Protein AF-A0A0D2K068-F1 (afdb_monomer)

InterPro domains:
  IPR000672 Tetrahydrofolate dehydrogenase/cyclohydrolase [PR00085] (2-23)
  IPR000672 Tetrahydrofolate dehydrogenase/cyclohydrolase [PR00085] (49-69)
  IPR020631 Tetrahydrofolate dehydrogenase/cyclohydrolase, NAD(P)-binding domain [PF02882] (34-88)
  IPR020631 Tetrahydrofolate dehydrogenase/cyclohydrolase, NAD(P)-binding domain [PF02882] (125-211)
  IPR020631 Tetrahydrofolate dehydrogenase/cyclohydrolase, NAD(P)-binding domain [PF02882] (262-308)
  IPR020867 Tetrahydrofolate dehydrogenase/cyclohydrolase, conserved site [PS00767] (287-295)
  IPR036291 NAD(P)-binding domain superfamily [SSF51735] (15-308)

Solvent-accessible surface area (backbone atoms only — not comparable to full-atom values): 19520 Å² total; per-residue (Å²): 132,79,93,83,72,79,58,66,76,68,34,33,62,14,72,42,66,72,36,44,52,30,56,69,40,82,96,47,48,44,63,29,59,28,17,50,31,46,16,48,55,49,51,32,57,77,68,70,54,78,51,51,70,32,38,31,26,30,38,12,58,46,86,66,41,26,47,55,32,48,46,51,45,44,73,59,39,26,65,40,69,48,75,35,52,86,72,68,63,54,74,72,55,66,52,56,82,72,55,64,81,87,74,55,78,79,74,88,72,77,94,78,90,82,91,83,88,87,84,90,77,79,88,78,79,86,59,75,66,57,62,54,49,53,50,55,57,74,69,72,62,80,88,76,56,89,56,54,42,67,59,39,37,66,15,47,33,35,37,37,48,65,70,44,72,44,68,47,44,43,87,27,50,23,78,59,13,36,36,43,32,62,16,76,37,82,40,82,42,66,78,59,76,85,71,78,91,74,87,68,71,72,65,57,57,56,54,52,60,58,57,66,75,74,72,87,74,86,91,74,79,85,84,81,85,78,89,77,87,89,87,81,87,80,87,83,84,92,79,90,88,82,90,86,79,94,74,88,81,84,85,86,82,87,80,83,74,87,80,78,76,70,57,49,74,44,62,38,19,20,43,34,56,80,58,28,53,76,38,29,67,43,62,44,47,49,69,87,33,43,66,66,30,21,54,52,31,31,52,51,31,44,51,50,34,52,32,37,77,68,67,76,36,63,67,75,55,87

Mean predicted aligned error: 17.79 Å

Nearest PDB 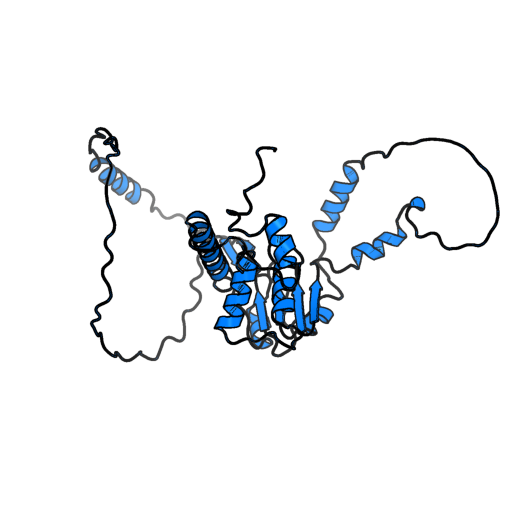structures (foldseek):
  4a26-assembly1_B  TM=9.121E-01  e=1.512E-18  Leishmania major
  4a26-assembly1_A  TM=9.105E-01  e=3.456E-18  Leishmania major
  4cjx-assembly1_B  TM=9.224E-01  e=4.458E-18  Trypanosoma brucei brucei TREU927
  9itd-assembly2_C  TM=9.189E-01  e=1.806E-17  Homo sapiens
  9isr-assembly2_D  TM=8.959E-01  e=1.202E-15  Homo sapiens

Foldseek 3Di:
DDDDDDDCLQPLQQLRVVQLVQLQDPPFFRLHAHLLLQLVVVQCVVVVNQQAQFEEEQEDCDSRHRVRNLSVSVNSHHPYYHYHYLARPPVVVVCVVVDDPVPPDPPCDDDDDDDDDDDDDDDDDDDPVVVVVVVVVVPDDDRDNPCQLVVQLRGLEYEYDHQAFAQAFQSSHHFAHAYEFPHKYKAWDDAFDPDPDDDPPPPVVVVVVVVVVPDDDDDDDDDDDDDDDDDDDDDDDDDDDDDDDDDDDDDDDDDDPDPDDHGDIDIGTRHPCVRNVVRYSHYAGPPPGSVVSSVVSSVVSNVSSVCCVVVVDPSRHD

Organism: NCBI:txid145388

Radius of gyration: 28.87 Å; Cα contacts (8 Å, |Δi|>4): 409; chains: 1; bounding box: 83×62×80 Å

Sequence (318 aa):
MGAGSLDPRKDVDGFHPLNMGRMLMRGRARAFVPATPLGVMELLQRSGLEVAGRSAVVLGDSNVVGTPLSCLLRDRGAAAVTVCHRVSLTEWFEDQEQLPGALRPRQQEGDGGGSGSGGGGGPQQPQANELQRAAAVLGSSQFESHHLPDITRTADFLIVAVGHPGLVRADWVKPGAVVVDVGINVVPGPPAVEAADQGVGDQQQQQQQQQQQQLDVPYGSSPRYQTSSSYSPAAPSPSACPGVADGDAPAGASGAAAQGQQGGYHVVGDVAFEEVSRVASVVTPVPGGVGPMTISALLSNTLRAARYSSGLLPWWTG

pLDDT: mean 70.67, std 26.39, range [24.5, 98.75]

Secondary structure (DSSP, 8-state):
--TTPPPGGG-TT--SHHHHHHHHSTT---S---HHHHHHHHHHHHTT---TTSEEEEE---TTTHHHHHHHHHHTT-SEEEEE-SS-SHHHHHGGGGS-TTSS-----------------PPPPPPTHHHHHHHHHHTT-----TTHHHHHTT-SEEEE-S--TT-B-GGGSPTT-EEEE---EEEEPPPPP-------HHHHHHHHHHHGGG-------PPP-----------------------PPPP----------SSSEEEE-SB-HHHHTTTSSEE--TTTSHHHHHHHHHHHHHHHHHHHHTTSS-TT--

Structure (mmCIF, N/CA/C/O backbone):
data_AF-A0A0D2K068-F1
#
_entry.id   AF-A0A0D2K068-F1
#
loop_
_atom_site.group_PDB
_atom_site.id
_atom_site.type_symbol
_atom_site.label_atom_id
_atom_site.label_alt_id
_atom_site.label_comp_id
_atom_site.label_asym_id
_atom_site.label_entity_id
_atom_site.label_seq_id
_atom_site.pdbx_PDB_ins_code
_atom_site.Cartn_x
_atom_site.Cartn_y
_atom_site.Cartn_z
_atom_site.occupancy
_atom_site.B_iso_or_equiv
_atom_site.auth_seq_id
_atom_site.auth_comp_id
_atom_site.auth_asym_id
_atom_site.auth_atom_id
_atom_site.pdbx_PDB_model_num
ATOM 1 N N . MET A 1 1 ? 28.452 -11.085 -17.604 1.00 43.94 1 MET A N 1
ATOM 2 C CA . MET A 1 1 ? 27.279 -10.745 -16.770 1.00 43.94 1 MET A CA 1
ATOM 3 C C . MET A 1 1 ? 26.483 -12.026 -16.601 1.00 43.94 1 MET A C 1
ATOM 5 O O . MET A 1 1 ? 26.164 -12.633 -17.614 1.00 43.94 1 MET A O 1
ATOM 9 N N . GLY A 1 2 ? 26.310 -12.510 -15.370 1.00 45.56 2 GLY A N 1
ATOM 10 C CA . GLY A 1 2 ? 25.731 -13.832 -15.110 1.00 45.56 2 GLY A CA 1
ATOM 11 C C . GLY A 1 2 ? 24.294 -13.943 -15.621 1.00 45.56 2 GLY A C 1
ATOM 12 O O . GLY A 1 2 ? 23.484 -13.046 -15.395 1.00 45.56 2 GLY A O 1
ATOM 13 N N . ALA A 1 3 ? 23.998 -15.036 -16.322 1.00 49.25 3 ALA A N 1
ATOM 14 C CA . ALA A 1 3 ? 22.645 -15.423 -16.694 1.00 49.25 3 ALA A CA 1
ATOM 15 C C . ALA A 1 3 ? 21.841 -15.684 -15.408 1.00 49.25 3 ALA A C 1
ATOM 17 O O . ALA A 1 3 ? 22.132 -16.639 -14.694 1.00 49.25 3 ALA A O 1
ATOM 18 N N . GLY A 1 4 ? 20.893 -14.806 -15.070 1.00 58.53 4 GLY A N 1
ATOM 19 C CA . GLY A 1 4 ? 20.050 -14.987 -13.881 1.00 58.53 4 GLY A CA 1
ATOM 20 C C . GLY A 1 4 ? 19.282 -13.756 -13.390 1.00 58.53 4 GLY A C 1
ATOM 21 O O . GLY A 1 4 ? 18.309 -13.918 -12.666 1.00 58.53 4 GLY A O 1
ATOM 22 N N . SER A 1 5 ? 19.658 -12.533 -13.786 1.00 77.81 5 SER A N 1
ATOM 23 C CA . SER A 1 5 ? 18.919 -11.316 -13.405 1.00 77.81 5 SER A CA 1
ATOM 24 C C . SER A 1 5 ? 17.943 -10.900 -14.504 1.00 77.81 5 SER A C 1
ATOM 26 O O . SER A 1 5 ? 18.352 -10.726 -15.653 1.00 77.81 5 SER A O 1
ATOM 28 N N . LEU A 1 6 ? 16.668 -10.704 -14.152 1.00 87.81 6 LEU A N 1
ATOM 29 C CA . LEU A 1 6 ? 15.664 -10.117 -15.043 1.00 87.81 6 LEU A CA 1
ATOM 30 C C . LEU A 1 6 ? 16.130 -8.720 -15.494 1.00 87.81 6 LEU A C 1
ATOM 32 O O . LEU A 1 6 ? 16.609 -7.940 -14.673 1.00 87.81 6 LEU A O 1
ATOM 36 N N . ASP A 1 7 ? 16.015 -8.397 -16.788 1.00 90.88 7 ASP A N 1
ATOM 37 C CA . ASP A 1 7 ? 16.268 -7.031 -17.271 1.00 90.88 7 ASP A CA 1
ATOM 38 C C . ASP A 1 7 ? 15.285 -6.097 -16.565 1.00 90.88 7 ASP A C 1
ATOM 40 O O . ASP A 1 7 ? 14.073 -6.313 -16.668 1.00 90.88 7 ASP A O 1
ATOM 44 N N . PRO A 1 8 ? 15.753 -5.044 -15.882 1.00 91.38 8 PRO A N 1
ATOM 45 C CA . PRO A 1 8 ? 14.859 -4.221 -15.095 1.00 91.38 8 PRO A CA 1
ATOM 46 C C . PRO A 1 8 ? 13.806 -3.511 -15.969 1.00 91.38 8 PRO A C 1
ATOM 48 O O . PRO A 1 8 ? 12.753 -3.161 -15.444 1.00 91.38 8 PRO A O 1
ATOM 51 N N . ARG A 1 9 ? 14.022 -3.384 -17.299 1.00 90.69 9 ARG A N 1
ATOM 52 C CA . ARG A 1 9 ? 13.053 -2.902 -18.327 1.00 90.69 9 ARG A CA 1
ATOM 53 C C . ARG A 1 9 ? 11.850 -3.798 -18.535 1.00 90.69 9 ARG A C 1
ATOM 55 O O . ARG A 1 9 ? 10.870 -3.355 -19.128 1.00 90.69 9 ARG A O 1
ATOM 62 N N . LYS A 1 10 ? 11.929 -5.030 -18.056 1.00 91.62 10 LYS A N 1
ATOM 63 C CA . LYS A 1 10 ? 10.892 -6.053 -18.179 1.00 91.62 10 LYS A CA 1
ATOM 64 C C . LYS A 1 10 ? 10.385 -6.523 -16.816 1.00 91.62 10 LYS A C 1
ATOM 66 O O . LYS A 1 10 ? 9.582 -7.445 -16.759 1.00 91.62 10 LYS A O 1
ATOM 71 N N . ASP A 1 11 ? 10.846 -5.898 -15.738 1.00 93.19 11 ASP A N 1
ATOM 72 C CA . ASP A 1 11 ? 10.462 -6.206 -14.364 1.00 93.19 11 ASP A CA 1
ATOM 73 C C . ASP A 1 11 ? 9.099 -5.591 -14.030 1.00 93.19 11 ASP A C 1
ATOM 75 O O . ASP A 1 11 ? 8.986 -4.585 -13.334 1.00 93.19 11 ASP A O 1
ATOM 79 N N . VAL A 1 12 ? 8.053 -6.199 -14.587 1.00 94.38 12 VAL A N 1
ATOM 80 C CA . VAL A 1 12 ? 6.658 -5.778 -14.397 1.00 94.38 12 VAL A CA 1
ATOM 81 C C . VAL A 1 12 ? 6.171 -5.973 -12.960 1.00 94.38 12 VAL A C 1
ATOM 83 O O . VAL A 1 12 ? 5.227 -5.302 -12.546 1.00 94.38 12 VAL A O 1
ATOM 86 N N . ASP A 1 13 ? 6.842 -6.831 -12.193 1.00 92.31 13 ASP A N 1
ATOM 87 C CA . ASP A 1 13 ? 6.605 -7.009 -10.762 1.00 92.31 13 ASP A CA 1
ATOM 88 C C . ASP A 1 13 ? 7.257 -5.905 -9.918 1.00 92.31 13 ASP A C 1
ATOM 90 O O . ASP A 1 13 ? 6.858 -5.685 -8.779 1.00 92.31 13 ASP A O 1
ATOM 94 N N . GLY A 1 14 ? 8.224 -5.166 -10.471 1.00 92.12 14 GLY A N 1
ATOM 95 C CA . GLY A 1 14 ? 8.867 -4.027 -9.818 1.00 92.12 14 GLY A CA 1
ATOM 96 C C . GLY A 1 14 ? 9.861 -4.389 -8.710 1.00 92.12 14 GLY A C 1
ATOM 97 O O . GLY A 1 14 ? 10.247 -3.499 -7.951 1.00 92.12 14 GLY A O 1
ATOM 98 N N . PHE A 1 15 ? 10.283 -5.654 -8.592 1.00 91.94 15 PHE A N 1
ATOM 99 C CA . PHE A 1 15 ? 11.172 -6.124 -7.518 1.00 91.94 15 PHE A CA 1
ATOM 100 C C . PHE A 1 15 ? 12.657 -6.032 -7.847 1.00 91.94 15 PHE A C 1
ATOM 102 O O . PHE A 1 15 ? 13.500 -6.213 -6.965 1.00 91.94 15 PHE A O 1
ATOM 109 N N . HIS A 1 16 ? 13.015 -5.737 -9.094 1.00 92.88 16 HIS A N 1
ATOM 110 C CA . HIS A 1 16 ? 14.406 -5.565 -9.460 1.00 92.88 16 HIS A CA 1
ATOM 111 C C . HIS A 1 16 ? 15.018 -4.431 -8.614 1.00 92.88 16 HIS A C 1
ATOM 113 O O . HIS A 1 16 ? 14.452 -3.332 -8.564 1.00 92.88 16 HIS A O 1
ATOM 119 N N . PRO A 1 17 ? 16.207 -4.622 -8.007 1.00 91.69 17 PRO A N 1
ATOM 120 C CA . PRO A 1 17 ? 16.804 -3.651 -7.085 1.00 91.69 17 PRO A CA 1
ATOM 121 C C . PRO A 1 17 ? 16.888 -2.219 -7.629 1.00 91.69 17 PRO A C 1
ATOM 123 O O . PRO A 1 17 ? 16.678 -1.258 -6.898 1.00 91.69 17 PRO A O 1
ATOM 126 N N . LEU A 1 18 ? 17.143 -2.058 -8.932 1.00 91.25 18 LEU A N 1
ATOM 127 C CA . LEU A 1 18 ? 17.124 -0.751 -9.601 1.00 91.25 18 LEU A CA 1
ATOM 128 C C . LEU A 1 18 ? 15.746 -0.058 -9.577 1.00 91.25 18 LEU A C 1
ATOM 130 O O . LEU A 1 18 ? 15.690 1.160 -9.413 1.00 91.25 18 LEU A O 1
ATOM 134 N N . ASN A 1 19 ? 14.649 -0.800 -9.751 1.00 91.94 19 ASN A N 1
ATOM 135 C CA . ASN A 1 19 ? 13.291 -0.251 -9.713 1.00 91.94 19 ASN A CA 1
ATOM 136 C C . ASN A 1 19 ? 12.897 0.102 -8.273 1.00 91.94 19 ASN A C 1
ATOM 138 O O . ASN A 1 19 ? 12.489 1.236 -8.015 1.00 91.94 19 ASN A O 1
ATOM 142 N N . MET A 1 20 ? 13.161 -0.801 -7.325 1.00 91.81 20 MET A N 1
ATOM 143 C CA . MET A 1 20 ? 12.960 -0.559 -5.891 1.00 91.81 20 MET A CA 1
ATOM 144 C C . MET A 1 20 ? 13.773 0.639 -5.383 1.00 91.81 20 MET A C 1
ATOM 146 O O . MET A 1 20 ? 13.233 1.542 -4.745 1.00 91.81 20 MET A O 1
ATOM 150 N N . GLY A 1 21 ? 15.063 0.704 -5.724 1.00 91.75 21 GLY A N 1
ATOM 151 C CA . GLY A 1 21 ? 15.948 1.806 -5.348 1.00 91.75 21 GLY A CA 1
ATOM 152 C C . GLY A 1 21 ? 15.473 3.154 -5.892 1.00 91.75 21 GLY A C 1
ATOM 153 O O . GLY A 1 21 ? 15.476 4.148 -5.170 1.00 91.75 21 GLY A O 1
ATOM 154 N N . ARG A 1 22 ? 14.987 3.201 -7.139 1.00 89.19 22 ARG A N 1
ATOM 155 C CA . ARG A 1 22 ? 14.400 4.427 -7.705 1.00 89.19 22 ARG A CA 1
ATOM 156 C C . ARG A 1 22 ? 13.135 4.861 -6.985 1.00 89.19 22 ARG A C 1
ATOM 158 O O . ARG A 1 22 ? 12.963 6.052 -6.771 1.00 89.19 22 ARG A O 1
ATOM 165 N N . MET A 1 23 ? 12.271 3.922 -6.619 1.00 89.62 23 MET A N 1
ATOM 166 C CA . MET A 1 23 ? 11.052 4.221 -5.868 1.00 89.62 23 MET A CA 1
ATOM 167 C C . MET A 1 23 ? 11.366 4.772 -4.469 1.00 89.62 23 MET A C 1
ATOM 169 O O . MET A 1 23 ? 10.696 5.700 -4.025 1.00 89.62 23 MET A O 1
ATOM 173 N N . LEU A 1 24 ? 12.396 4.248 -3.797 1.00 90.25 24 LEU A N 1
ATOM 174 C CA . LEU A 1 24 ? 12.840 4.726 -2.481 1.00 90.25 24 LEU A CA 1
ATOM 175 C C . LEU A 1 24 ? 13.357 6.175 -2.523 1.00 90.25 24 LEU A C 1
ATOM 177 O O . LEU A 1 24 ? 13.123 6.955 -1.590 1.00 90.25 24 LEU A O 1
ATOM 181 N N . MET A 1 25 ? 14.054 6.537 -3.603 1.00 89.44 25 MET A N 1
ATOM 182 C CA . MET A 1 25 ? 14.647 7.859 -3.793 1.00 89.44 25 MET A CA 1
ATOM 183 C C . MET A 1 25 ? 13.611 8.895 -4.248 1.00 89.44 25 MET A C 1
ATOM 185 O O . MET A 1 25 ? 13.121 8.864 -5.377 1.00 89.44 25 MET A O 1
ATOM 189 N N . ARG A 1 26 ? 13.342 9.892 -3.396 1.00 84.88 26 ARG A N 1
ATOM 190 C CA . ARG A 1 26 ? 12.441 11.008 -3.724 1.00 84.88 26 ARG A CA 1
ATOM 191 C C . ARG A 1 26 ? 12.871 11.752 -4.993 1.00 84.88 26 ARG A C 1
ATOM 193 O O . ARG A 1 26 ? 14.058 11.941 -5.252 1.00 84.88 26 ARG A O 1
ATOM 200 N N . GLY A 1 27 ? 11.882 12.194 -5.772 1.00 78.88 27 GLY A N 1
ATOM 201 C CA . GLY A 1 27 ? 12.092 12.971 -6.999 1.00 78.88 27 GLY A CA 1
ATOM 202 C C . GLY A 1 27 ? 12.625 12.164 -8.189 1.00 78.88 27 GLY A C 1
ATOM 203 O O . GLY A 1 27 ? 12.882 12.737 -9.245 1.00 78.88 27 GLY A O 1
ATOM 204 N N . ARG A 1 28 ? 12.796 10.842 -8.054 1.00 81.88 28 ARG A N 1
ATOM 205 C CA . ARG A 1 28 ? 13.131 9.961 -9.176 1.00 81.88 28 ARG A CA 1
ATOM 206 C C . ARG A 1 28 ? 11.862 9.433 -9.835 1.00 81.88 28 ARG A C 1
ATOM 208 O O . ARG A 1 28 ? 10.897 9.061 -9.174 1.00 81.88 28 ARG A O 1
ATOM 215 N N . ALA A 1 29 ? 11.898 9.368 -11.160 1.00 76.81 29 ALA A N 1
ATOM 216 C CA . ALA A 1 29 ? 10.869 8.712 -11.947 1.00 76.81 29 ALA A CA 1
ATOM 217 C C . ALA A 1 29 ? 10.770 7.216 -11.610 1.00 76.81 29 ALA A C 1
ATOM 219 O O . ALA A 1 29 ? 11.787 6.523 -11.483 1.00 76.81 29 ALA A O 1
ATOM 220 N N . ARG A 1 30 ? 9.535 6.718 -11.500 1.00 82.38 30 ARG A N 1
ATOM 221 C CA . ARG A 1 30 ? 9.225 5.333 -11.134 1.00 82.38 30 ARG A CA 1
ATOM 222 C C . ARG A 1 30 ? 8.796 4.548 -12.368 1.00 82.38 30 ARG A C 1
ATOM 224 O O . ARG A 1 30 ? 7.638 4.620 -12.771 1.00 82.38 30 ARG A O 1
ATOM 231 N N . ALA A 1 31 ? 9.728 3.804 -12.959 1.00 79.75 31 ALA A N 1
ATOM 232 C CA . ALA A 1 31 ? 9.469 3.002 -14.157 1.00 79.75 31 ALA A CA 1
ATOM 233 C C . ALA A 1 31 ? 8.512 1.831 -13.879 1.00 79.75 31 ALA A C 1
ATOM 235 O O . ALA A 1 31 ? 7.524 1.659 -14.582 1.00 79.75 31 ALA A O 1
ATOM 236 N N . PHE A 1 32 ? 8.766 1.075 -12.810 1.00 92.31 32 PHE A N 1
ATOM 237 C CA . PHE A 1 32 ? 7.871 0.036 -12.308 1.00 92.31 32 PHE A CA 1
ATOM 238 C C . PHE A 1 32 ? 7.736 0.176 -10.799 1.00 92.31 32 PHE A C 1
ATOM 240 O O . PHE A 1 32 ? 8.720 0.411 -10.097 1.00 92.31 32 PHE A O 1
ATOM 247 N N . VAL A 1 33 ? 6.499 0.077 -10.329 1.00 93.62 33 VAL A N 1
ATOM 248 C CA . VAL A 1 33 ? 6.142 0.046 -8.911 1.00 93.62 33 VAL A CA 1
ATOM 249 C C . VAL A 1 33 ? 5.553 -1.333 -8.646 1.00 93.62 33 VAL A C 1
ATOM 251 O O . VAL A 1 33 ? 4.761 -1.784 -9.480 1.00 93.62 33 VAL A O 1
ATOM 254 N N . PRO A 1 34 ? 5.889 -1.986 -7.522 1.00 96.06 34 PRO A N 1
ATOM 255 C CA . PRO A 1 34 ? 5.279 -3.251 -7.153 1.00 96.06 34 PRO A CA 1
ATOM 256 C C . PRO A 1 34 ? 3.760 -3.261 -7.298 1.00 96.06 34 PRO A C 1
ATOM 258 O O . PRO A 1 34 ? 3.078 -2.332 -6.857 1.00 96.06 34 PRO A O 1
ATOM 261 N N . ALA A 1 35 ? 3.242 -4.312 -7.938 1.00 96.25 35 ALA A N 1
ATOM 262 C CA . ALA A 1 35 ? 1.858 -4.365 -8.399 1.00 96.25 35 ALA A CA 1
ATOM 263 C C . ALA A 1 35 ? 0.849 -4.207 -7.251 1.00 96.25 35 ALA A C 1
ATOM 265 O O . ALA A 1 35 ? -0.076 -3.407 -7.354 1.00 96.25 35 ALA A O 1
ATOM 266 N N . THR A 1 36 ? 1.055 -4.897 -6.126 1.00 96.69 36 THR A N 1
ATOM 267 C CA . THR A 1 36 ? 0.166 -4.790 -4.959 1.00 96.69 36 THR A CA 1
ATOM 268 C C . THR A 1 36 ? 0.165 -3.375 -4.356 1.00 96.69 36 THR A C 1
ATOM 270 O O . THR A 1 36 ? -0.908 -2.779 -4.272 1.00 96.69 36 THR A O 1
ATOM 273 N N . PRO A 1 37 ? 1.317 -2.766 -4.009 1.00 97.19 37 PRO A N 1
ATOM 274 C CA . PRO A 1 37 ? 1.372 -1.365 -3.590 1.00 97.19 37 PRO A CA 1
ATOM 275 C C . PRO A 1 37 ? 0.744 -0.383 -4.582 1.00 97.19 37 PRO A C 1
ATOM 277 O O . PRO A 1 37 ? -0.006 0.497 -4.170 1.00 97.19 37 PRO A O 1
ATOM 280 N N . LEU A 1 38 ? 1.008 -0.538 -5.884 1.00 96.94 38 LEU A N 1
ATOM 281 C CA . LEU A 1 38 ? 0.392 0.295 -6.918 1.00 96.94 38 LEU A CA 1
ATOM 282 C C . LEU A 1 38 ? -1.135 0.139 -6.920 1.00 96.94 38 LEU A C 1
ATOM 284 O O . LEU A 1 38 ? -1.851 1.137 -6.964 1.00 96.94 38 LEU A O 1
ATOM 288 N N . GLY A 1 39 ? -1.626 -1.096 -6.814 1.00 97.62 39 GLY A N 1
ATOM 289 C CA . GLY A 1 39 ? -3.047 -1.413 -6.720 1.00 97.62 39 GLY A CA 1
ATOM 290 C C . GLY A 1 39 ? -3.716 -0.792 -5.494 1.00 97.62 39 GLY A C 1
ATOM 291 O O . GLY A 1 39 ? -4.797 -0.225 -5.623 1.00 97.62 39 GLY A O 1
ATOM 292 N N . VAL A 1 40 ? -3.061 -0.822 -4.327 1.00 98.19 40 VAL A N 1
ATOM 293 C CA . VAL A 1 40 ? -3.555 -0.152 -3.109 1.00 98.19 40 VAL A CA 1
ATOM 294 C C . VAL A 1 40 ? -3.643 1.360 -3.313 1.00 98.19 40 VAL A C 1
ATOM 296 O O . VAL A 1 40 ? -4.671 1.958 -3.006 1.00 98.19 40 VAL A O 1
ATOM 299 N N . MET A 1 41 ? -2.603 1.991 -3.864 1.00 97.56 41 MET A N 1
ATOM 300 C CA . MET A 1 41 ? -2.624 3.438 -4.110 1.00 97.56 41 MET A CA 1
ATOM 301 C C . MET A 1 41 ? -3.720 3.844 -5.101 1.00 97.56 41 MET A C 1
ATOM 303 O O . MET A 1 41 ? -4.378 4.864 -4.894 1.00 97.56 41 MET A O 1
ATOM 307 N N . GLU A 1 42 ? -3.939 3.043 -6.145 1.00 97.19 42 GLU A N 1
ATOM 308 C CA . GLU A 1 42 ? -5.016 3.261 -7.114 1.00 97.19 42 GLU A CA 1
ATOM 309 C C . GLU A 1 42 ? -6.395 3.077 -6.468 1.00 97.19 42 GLU A C 1
ATOM 311 O O . GLU A 1 42 ? -7.296 3.880 -6.705 1.00 97.19 42 GLU A O 1
ATOM 316 N N . LEU A 1 43 ? -6.556 2.064 -5.610 1.00 97.19 43 LEU A N 1
ATOM 317 C CA . LEU A 1 43 ? -7.794 1.819 -4.870 1.00 97.19 43 LEU A CA 1
ATOM 318 C C . LEU A 1 43 ? -8.149 3.014 -3.978 1.00 97.19 43 LEU A C 1
ATOM 320 O O . LEU A 1 43 ? -9.276 3.505 -4.037 1.00 97.19 43 LEU A O 1
ATOM 324 N N . LEU A 1 44 ? -7.185 3.520 -3.201 1.00 97.75 44 LEU A N 1
ATOM 325 C CA . LEU A 1 44 ? -7.370 4.699 -2.351 1.00 97.75 44 LEU A CA 1
ATOM 326 C C . LEU A 1 44 ? -7.742 5.933 -3.180 1.00 97.75 44 LEU A C 1
ATOM 328 O O . LEU A 1 44 ? -8.717 6.617 -2.872 1.00 97.75 44 LEU A O 1
ATOM 332 N N . GLN A 1 45 ? -7.010 6.180 -4.269 1.00 96.38 45 GLN A N 1
ATOM 333 C CA . GLN A 1 45 ? -7.252 7.319 -5.150 1.00 96.38 45 GLN A CA 1
ATOM 334 C C . GLN A 1 45 ? -8.640 7.272 -5.796 1.00 96.38 45 GLN A C 1
ATOM 336 O O . GLN A 1 45 ? -9.355 8.271 -5.773 1.00 96.38 45 GLN A O 1
ATOM 341 N N . ARG A 1 46 ? -9.043 6.126 -6.356 1.00 96.62 46 ARG A N 1
ATOM 342 C CA . ARG A 1 46 ? -10.365 5.966 -6.983 1.00 96.62 46 ARG A CA 1
ATOM 343 C C . ARG A 1 46 ? -11.510 6.033 -5.984 1.00 96.62 46 ARG A C 1
ATOM 345 O O . ARG A 1 46 ? -12.604 6.438 -6.356 1.00 96.62 46 ARG A O 1
ATOM 352 N N . SER A 1 47 ? -11.246 5.670 -4.733 1.00 97.38 47 SER A N 1
ATOM 353 C CA . SER A 1 47 ? -12.216 5.763 -3.640 1.00 97.38 47 SER A CA 1
ATOM 354 C C . SER A 1 47 ? -12.298 7.169 -3.028 1.00 97.38 47 SER A C 1
ATOM 356 O O . SER A 1 47 ? -13.064 7.372 -2.093 1.00 97.38 47 SER A O 1
ATOM 358 N N . GLY A 1 48 ? -11.511 8.140 -3.512 1.00 97.25 48 GLY A N 1
ATOM 359 C CA . GLY A 1 48 ? -11.481 9.501 -2.963 1.00 97.25 48 GLY A CA 1
ATOM 360 C C . GLY A 1 48 ? -10.873 9.593 -1.558 1.00 97.25 48 GLY A C 1
ATOM 361 O O . GLY A 1 48 ? -11.145 10.544 -0.829 1.00 97.25 48 GLY A O 1
ATOM 362 N N . LEU A 1 49 ? -10.066 8.606 -1.156 1.00 97.31 49 LEU A N 1
ATOM 363 C CA . LEU A 1 49 ? -9.458 8.538 0.171 1.00 97.31 49 LEU A CA 1
ATOM 364 C C . LEU A 1 49 ? -8.059 9.161 0.142 1.00 97.31 49 LEU A C 1
ATOM 366 O O . LEU A 1 49 ? -7.080 8.537 -0.271 1.00 97.31 49 LEU A O 1
ATOM 370 N N . GLU A 1 50 ? -7.965 10.412 0.587 1.00 95.56 50 GLU A N 1
ATOM 371 C CA . GLU A 1 50 ? -6.703 11.150 0.610 1.00 95.56 50 GLU A CA 1
ATOM 372 C C . GLU A 1 50 ? -5.876 10.865 1.868 1.00 95.56 50 GLU A C 1
ATOM 374 O O . GLU A 1 50 ? -6.302 11.108 2.998 1.00 95.56 50 GLU A O 1
ATOM 379 N N . VAL A 1 51 ? -4.648 10.393 1.647 1.00 97.31 51 VAL A N 1
ATOM 380 C CA . VAL A 1 51 ? -3.655 10.116 2.701 1.00 97.31 51 VAL A CA 1
ATOM 381 C C . VAL A 1 51 ? -2.899 11.382 3.129 1.00 97.31 51 VAL A C 1
ATOM 383 O O . VAL A 1 51 ? -2.276 11.413 4.189 1.00 97.31 51 VAL A O 1
ATOM 386 N N . ALA A 1 52 ? -2.936 12.443 2.318 1.00 97.69 52 ALA A N 1
ATOM 387 C CA . ALA A 1 52 ? -2.136 13.637 2.549 1.00 97.69 52 ALA A CA 1
ATOM 388 C C . ALA A 1 52 ? -2.447 14.277 3.916 1.00 97.69 52 ALA A C 1
ATOM 390 O O . ALA A 1 52 ? -3.604 14.488 4.271 1.00 97.69 52 ALA A O 1
ATOM 391 N N . GLY A 1 53 ? -1.404 14.561 4.699 1.00 97.38 53 GLY A N 1
ATOM 392 C CA . GLY A 1 53 ? -1.525 15.138 6.038 1.00 97.38 53 GLY A CA 1
ATOM 393 C C . GLY A 1 53 ? -2.025 14.180 7.126 1.00 97.38 53 GLY A C 1
ATOM 394 O O . GLY A 1 53 ? -2.175 14.614 8.265 1.00 97.38 53 GLY A O 1
ATOM 395 N N . ARG A 1 54 ? -2.256 12.896 6.820 1.00 98.25 54 ARG A N 1
ATOM 396 C CA . ARG A 1 54 ? -2.776 11.903 7.777 1.00 98.25 54 ARG A CA 1
ATOM 397 C C . ARG A 1 54 ? -1.711 10.918 8.247 1.00 98.25 54 ARG A C 1
ATOM 399 O O . ARG A 1 54 ? -0.679 10.758 7.586 1.00 98.25 54 ARG A O 1
ATOM 406 N N . SER A 1 55 ? -1.944 10.270 9.388 1.00 98.25 55 SER A N 1
ATOM 407 C CA . SER A 1 55 ? -1.066 9.201 9.874 1.00 98.25 55 SER A CA 1
ATOM 408 C C . SER A 1 55 ? -1.376 7.884 9.163 1.00 98.25 55 SER A C 1
ATOM 410 O O . SER A 1 55 ? -2.537 7.505 8.992 1.00 98.25 55 SER A O 1
ATOM 412 N N . ALA A 1 56 ? -0.334 7.161 8.764 1.00 98.56 56 ALA A N 1
ATOM 413 C CA . ALA A 1 56 ? -0.463 5.821 8.214 1.00 98.56 56 ALA A CA 1
ATOM 414 C C . ALA A 1 56 ? 0.402 4.826 8.992 1.00 98.56 56 ALA A C 1
ATOM 416 O O . ALA A 1 56 ? 1.556 5.111 9.316 1.00 98.56 56 ALA A O 1
ATOM 417 N N . VAL A 1 57 ? -0.142 3.641 9.252 1.00 98.31 57 VAL A N 1
ATOM 418 C CA . VAL A 1 57 ? 0.601 2.495 9.782 1.00 98.31 57 VAL A CA 1
ATOM 419 C C . VAL A 1 57 ? 0.559 1.387 8.742 1.00 98.31 57 VAL A C 1
ATOM 421 O O . VAL A 1 57 ? -0.510 1.023 8.258 1.00 98.31 57 VAL A O 1
ATOM 424 N N . VAL A 1 58 ? 1.727 0.853 8.397 1.00 98.06 58 VAL A N 1
ATOM 425 C CA . VAL A 1 58 ? 1.873 -0.325 7.543 1.00 98.06 58 VAL A CA 1
ATOM 426 C C . VAL A 1 58 ? 2.332 -1.478 8.423 1.00 98.06 58 VAL A C 1
ATOM 428 O O . VAL A 1 58 ? 3.469 -1.504 8.892 1.00 98.06 58 VAL A O 1
ATOM 431 N N . LEU A 1 59 ? 1.428 -2.417 8.670 1.00 94.88 59 LEU A N 1
ATOM 432 C CA . LEU A 1 59 ? 1.700 -3.627 9.422 1.00 94.88 59 LEU A CA 1
ATOM 433 C C . LEU A 1 59 ? 2.166 -4.716 8.444 1.00 94.88 59 LEU A C 1
ATOM 435 O O . LEU A 1 59 ? 1.369 -5.281 7.702 1.00 94.88 59 LEU A O 1
ATOM 439 N N . GLY A 1 60 ? 3.472 -4.964 8.426 1.00 91.81 60 GLY A N 1
ATOM 440 C CA . GLY A 1 60 ? 4.211 -5.760 7.448 1.00 91.81 60 GLY A CA 1
ATOM 441 C C . GLY A 1 60 ? 5.281 -4.909 6.753 1.00 91.81 60 GLY A C 1
ATOM 442 O O . GLY A 1 60 ? 4.991 -3.824 6.258 1.00 91.81 60 GLY A O 1
ATOM 443 N N . ASP A 1 61 ? 6.520 -5.396 6.681 1.00 89.94 61 ASP A N 1
ATOM 444 C CA . ASP A 1 61 ? 7.699 -4.680 6.152 1.00 89.94 61 ASP A CA 1
ATOM 445 C C . ASP A 1 61 ? 8.334 -5.367 4.926 1.00 89.94 61 ASP A C 1
ATOM 447 O O . ASP A 1 61 ? 9.398 -4.969 4.450 1.00 89.94 61 ASP A O 1
ATOM 451 N N . SER A 1 62 ? 7.657 -6.372 4.366 1.00 90.44 62 SER A N 1
ATOM 452 C CA . SER A 1 62 ? 8.157 -7.174 3.247 1.00 90.44 62 SER A CA 1
ATOM 453 C C . SER A 1 62 ? 8.614 -6.342 2.040 1.00 90.44 62 SER A C 1
ATOM 455 O O . SER A 1 62 ? 8.100 -5.254 1.758 1.00 90.44 62 SER A O 1
ATOM 457 N N . ASN A 1 63 ? 9.531 -6.911 1.252 1.00 87.00 63 ASN A N 1
ATOM 458 C CA . ASN A 1 63 ? 10.012 -6.310 0.001 1.00 87.00 63 ASN A CA 1
ATOM 459 C C . ASN A 1 63 ? 8.926 -6.216 -1.085 1.00 87.00 63 ASN A C 1
ATOM 461 O O . ASN A 1 63 ? 9.079 -5.463 -2.044 1.00 87.00 63 ASN A O 1
ATOM 465 N N . VAL A 1 64 ? 7.840 -6.980 -0.935 1.00 89.69 64 VAL A N 1
ATOM 466 C CA . VAL A 1 64 ? 6.757 -7.105 -1.919 1.00 89.69 64 VAL A CA 1
ATOM 467 C C . VAL A 1 64 ? 5.659 -6.069 -1.681 1.00 89.69 64 VAL A C 1
ATOM 469 O O . VAL A 1 64 ? 5.148 -5.482 -2.635 1.00 89.69 64 VAL A O 1
ATOM 472 N N . VAL A 1 65 ? 5.293 -5.832 -0.416 1.00 94.19 65 VAL A N 1
ATOM 473 C CA . VAL A 1 65 ? 4.149 -4.980 -0.057 1.00 94.19 65 VAL A CA 1
ATOM 474 C C . VAL A 1 65 ? 4.540 -3.882 0.921 1.00 94.19 65 VAL A C 1
ATOM 476 O O . VAL A 1 65 ? 4.392 -2.707 0.599 1.00 94.19 65 VAL A O 1
ATOM 479 N N . GLY A 1 66 ? 5.038 -4.252 2.100 1.00 93.75 66 GLY A N 1
ATOM 480 C CA . GLY A 1 66 ? 5.188 -3.342 3.234 1.00 93.75 66 GLY A CA 1
ATOM 481 C C . GLY A 1 66 ? 6.104 -2.156 2.950 1.00 93.75 66 GLY A C 1
ATOM 482 O O . GLY A 1 66 ? 5.679 -0.997 2.901 1.00 93.75 66 GLY A O 1
ATOM 483 N N . THR A 1 67 ? 7.371 -2.465 2.679 1.00 92.56 67 THR A N 1
ATOM 484 C CA . THR A 1 67 ? 8.389 -1.474 2.321 1.00 92.56 67 THR A CA 1
ATOM 485 C C . THR A 1 67 ? 7.978 -0.603 1.123 1.00 92.56 67 THR A C 1
ATOM 487 O O . THR A 1 67 ? 7.973 0.625 1.268 1.00 92.56 67 THR A O 1
ATOM 490 N N . PRO A 1 68 ? 7.584 -1.153 -0.045 1.00 95.12 68 PRO A N 1
ATOM 491 C CA . PRO A 1 68 ? 7.182 -0.323 -1.179 1.00 95.12 68 PRO A CA 1
ATOM 492 C C . PRO A 1 68 ? 5.967 0.560 -0.886 1.00 95.12 68 PRO A C 1
ATOM 494 O O . PRO A 1 68 ? 5.980 1.744 -1.223 1.00 95.12 68 PRO A O 1
ATOM 497 N N . LEU A 1 69 ? 4.938 0.035 -0.224 1.00 96.19 69 LEU A N 1
ATOM 498 C CA . LEU A 1 69 ? 3.730 0.802 0.062 1.00 96.19 69 LEU A CA 1
ATOM 499 C C . LEU A 1 69 ? 3.987 1.936 1.059 1.00 96.19 69 LEU A C 1
ATOM 501 O O . LEU A 1 69 ? 3.482 3.040 0.856 1.00 96.19 69 LEU A O 1
ATOM 505 N N . SER A 1 70 ? 4.839 1.722 2.066 1.00 96.56 70 SER A N 1
ATOM 506 C CA . SER A 1 70 ? 5.231 2.788 2.998 1.00 96.56 70 SER A CA 1
ATOM 507 C C . SER A 1 70 ? 5.874 3.982 2.272 1.00 96.56 70 SER A C 1
ATOM 509 O O . SER A 1 70 ? 5.564 5.143 2.558 1.00 96.56 70 SER A O 1
ATOM 511 N N . CYS A 1 71 ? 6.692 3.708 1.250 1.00 95.19 71 CYS A N 1
ATOM 512 C CA . CYS A 1 71 ? 7.308 4.732 0.409 1.00 95.19 71 CYS A CA 1
ATOM 513 C C . CYS A 1 71 ? 6.273 5.492 -0.422 1.00 95.19 71 CYS A C 1
ATOM 515 O O . CYS A 1 71 ? 6.348 6.717 -0.538 1.00 95.19 71 CYS A O 1
ATOM 517 N N . LEU A 1 72 ? 5.296 4.780 -0.989 1.00 95.75 72 LEU A N 1
ATOM 518 C CA . LEU A 1 72 ? 4.234 5.394 -1.780 1.00 95.75 72 LEU A CA 1
ATOM 519 C C . LEU A 1 72 ? 3.330 6.287 -0.928 1.00 95.75 72 LEU A C 1
ATOM 521 O O . LEU A 1 72 ? 3.036 7.399 -1.357 1.00 95.75 72 LEU A O 1
ATOM 525 N N . LEU A 1 73 ? 2.943 5.850 0.274 1.00 97.06 73 LEU A N 1
ATOM 526 C CA . LEU A 1 73 ? 2.132 6.638 1.210 1.00 97.06 73 LEU A CA 1
ATOM 527 C C . LEU A 1 73 ? 2.857 7.921 1.630 1.00 97.06 73 LEU A C 1
ATOM 529 O O . LEU A 1 73 ? 2.293 9.014 1.548 1.00 97.06 73 LEU A O 1
ATOM 533 N N . ARG A 1 74 ? 4.143 7.802 1.988 1.00 95.50 74 ARG A N 1
ATOM 534 C CA . ARG A 1 74 ? 5.013 8.942 2.301 1.00 95.50 74 ARG A CA 1
ATOM 535 C C . ARG A 1 74 ? 5.047 9.945 1.151 1.00 95.50 74 ARG A C 1
ATOM 537 O O . ARG A 1 74 ? 4.927 11.148 1.363 1.00 95.50 74 ARG A O 1
ATOM 544 N N . ASP A 1 75 ? 5.233 9.461 -0.070 1.00 93.81 75 ASP A N 1
ATOM 545 C CA . ASP A 1 75 ? 5.354 10.322 -1.244 1.00 93.81 75 ASP A CA 1
ATOM 546 C C . ASP A 1 75 ? 3.991 10.856 -1.729 1.00 93.81 75 ASP A C 1
ATOM 548 O O . ASP A 1 75 ? 3.950 11.852 -2.446 1.00 93.81 75 ASP A O 1
ATOM 552 N N . ARG A 1 76 ? 2.873 10.253 -1.294 1.00 94.31 76 ARG A N 1
ATOM 553 C CA . ARG A 1 76 ? 1.508 10.791 -1.445 1.00 94.31 76 ARG A CA 1
ATOM 554 C C . ARG A 1 76 ? 1.185 11.890 -0.424 1.00 94.31 76 ARG A C 1
ATOM 556 O O . ARG A 1 76 ? 0.100 12.459 -0.486 1.00 94.31 76 ARG A O 1
ATOM 563 N N . GLY A 1 77 ? 2.113 12.193 0.486 1.00 95.88 77 GLY A N 1
ATOM 564 C CA . GLY A 1 77 ? 1.999 13.284 1.449 1.00 95.88 77 GLY A CA 1
ATOM 565 C C . GLY A 1 77 ? 1.482 12.877 2.825 1.00 95.88 77 GLY A C 1
ATOM 566 O O . GLY A 1 77 ? 1.044 13.761 3.557 1.00 95.88 77 GLY A O 1
ATOM 567 N N . ALA A 1 78 ? 1.508 11.588 3.190 1.00 97.50 78 ALA A N 1
ATOM 568 C CA . ALA A 1 78 ? 1.229 11.166 4.566 1.00 97.50 78 ALA A CA 1
ATOM 569 C C . ALA A 1 78 ? 2.054 11.998 5.565 1.00 97.50 78 ALA A C 1
ATOM 571 O O . ALA A 1 78 ? 3.251 12.207 5.348 1.00 97.50 78 ALA A O 1
ATOM 572 N N . ALA A 1 79 ? 1.433 12.458 6.655 1.00 97.00 79 ALA A N 1
ATOM 573 C CA . ALA A 1 79 ? 2.131 13.229 7.686 1.00 97.00 79 ALA A CA 1
ATOM 574 C C . ALA A 1 79 ? 3.191 12.378 8.398 1.00 97.00 79 ALA A C 1
ATOM 576 O O . ALA A 1 79 ? 4.294 12.847 8.672 1.00 97.00 79 ALA A O 1
ATOM 577 N N . ALA A 1 80 ? 2.863 11.111 8.650 1.00 96.94 80 ALA A N 1
ATOM 578 C CA . ALA A 1 80 ? 3.775 10.112 9.182 1.00 96.94 80 ALA A CA 1
ATOM 579 C C . ALA A 1 80 ? 3.419 8.735 8.618 1.00 96.94 80 ALA A C 1
ATOM 581 O O . ALA A 1 80 ? 2.242 8.427 8.425 1.00 96.94 80 ALA A O 1
ATOM 582 N N . VAL A 1 81 ? 4.440 7.912 8.374 1.00 97.69 81 VAL A N 1
ATOM 583 C CA . VAL A 1 81 ? 4.281 6.500 8.018 1.00 97.69 81 VAL A CA 1
ATOM 584 C C . VAL A 1 81 ? 5.093 5.669 9.001 1.00 97.69 81 VAL A C 1
ATOM 586 O O . VAL A 1 81 ? 6.319 5.776 9.022 1.00 97.69 81 VAL A O 1
ATOM 589 N N . THR A 1 82 ? 4.416 4.849 9.795 1.00 96.75 82 THR A N 1
ATOM 590 C CA . THR A 1 82 ? 5.043 3.905 10.726 1.00 96.75 82 THR A CA 1
ATOM 591 C C . THR A 1 82 ? 4.980 2.511 10.122 1.00 96.75 82 THR A C 1
ATOM 593 O O . THR A 1 82 ? 3.911 2.069 9.708 1.00 96.75 82 THR A O 1
ATOM 596 N N . VAL A 1 83 ? 6.113 1.815 10.058 1.00 94.56 83 VAL A N 1
ATOM 597 C CA . VAL A 1 83 ? 6.177 0.432 9.569 1.00 94.56 83 VAL A CA 1
ATOM 598 C C . VAL A 1 83 ? 6.401 -0.490 10.755 1.00 94.56 83 VAL A C 1
ATOM 600 O O . VAL A 1 83 ? 7.314 -0.272 11.550 1.00 94.56 83 VAL A O 1
ATOM 603 N N . CYS A 1 84 ? 5.565 -1.512 10.870 1.00 90.56 84 CYS A N 1
ATOM 604 C CA . CYS A 1 84 ? 5.630 -2.504 11.930 1.00 90.56 84 CYS A CA 1
ATOM 605 C C . CYS A 1 84 ? 5.908 -3.877 11.325 1.00 90.56 84 CYS A C 1
ATOM 607 O O . CYS A 1 84 ? 5.320 -4.236 10.310 1.00 90.56 84 CYS A O 1
ATOM 609 N N . HIS A 1 85 ? 6.759 -4.671 11.963 1.00 83.56 85 HIS A N 1
ATOM 610 C CA . HIS A 1 85 ? 6.878 -6.094 11.659 1.00 83.56 85 HIS A CA 1
ATOM 611 C C . HIS A 1 85 ? 5.863 -6.890 12.497 1.00 83.56 85 HIS A C 1
ATOM 613 O O . HIS A 1 85 ? 5.456 -6.438 13.568 1.00 83.56 85 HIS A O 1
ATOM 619 N N . ARG A 1 86 ? 5.472 -8.089 12.036 1.00 68.19 86 ARG A N 1
ATOM 620 C CA . ARG A 1 86 ? 4.533 -8.974 12.762 1.00 68.19 86 ARG A CA 1
ATOM 621 C C . ARG A 1 86 ? 5.035 -9.382 14.153 1.00 68.19 86 ARG A C 1
ATOM 623 O O . ARG A 1 86 ? 4.234 -9.718 15.012 1.00 68.19 86 ARG A O 1
ATOM 630 N N . VAL A 1 87 ? 6.352 -9.337 14.355 1.00 62.66 87 VAL A N 1
ATOM 631 C CA . VAL A 1 87 ? 7.014 -9.493 15.653 1.00 62.66 87 VAL A CA 1
ATOM 632 C C . VAL A 1 87 ? 7.529 -8.115 16.049 1.00 62.66 87 VAL A C 1
ATOM 634 O O . VAL A 1 87 ? 8.575 -7.671 15.571 1.00 62.66 87 VAL A O 1
ATOM 637 N N . SER A 1 88 ? 6.759 -7.385 16.848 1.00 51.09 88 SER A N 1
ATOM 638 C CA . SER A 1 88 ? 7.186 -6.092 17.376 1.00 51.09 88 SER A CA 1
ATOM 639 C C . SER A 1 88 ? 8.132 -6.308 18.558 1.00 51.09 88 SER A C 1
ATOM 641 O O . SER A 1 88 ? 7.679 -6.297 19.690 1.00 51.09 88 SER A O 1
ATOM 643 N N . LEU A 1 89 ? 9.418 -6.528 18.266 1.00 40.06 89 LEU A N 1
ATOM 644 C CA . LEU A 1 89 ? 10.623 -6.224 19.067 1.00 40.06 89 LEU A CA 1
ATOM 645 C C . LEU A 1 89 ? 10.715 -6.581 20.568 1.00 40.06 89 LEU A C 1
ATOM 647 O O . LEU A 1 89 ? 11.778 -6.333 21.127 1.00 40.06 89 LEU A O 1
ATOM 651 N N . THR A 1 90 ? 9.728 -7.190 21.226 1.00 36.28 90 THR A N 1
ATOM 652 C CA . THR A 1 90 ? 9.905 -7.639 22.617 1.00 36.28 90 THR A CA 1
ATOM 653 C C . THR A 1 90 ? 10.823 -8.866 22.663 1.00 36.28 90 THR A C 1
ATOM 655 O O . THR A 1 90 ? 11.838 -8.841 23.349 1.00 36.28 90 THR A O 1
ATOM 658 N N . GLU A 1 91 ? 10.612 -9.850 21.782 1.00 39.50 91 GLU A N 1
ATOM 659 C CA . GLU A 1 91 ? 11.441 -11.070 21.734 1.00 39.50 91 GLU A CA 1
ATOM 660 C C . GLU A 1 91 ? 12.908 -10.806 21.329 1.00 39.50 91 GLU A C 1
ATOM 662 O O . GLU A 1 91 ? 13.819 -11.483 21.790 1.00 39.50 91 GLU A O 1
ATOM 667 N N . TRP A 1 92 ? 13.181 -9.781 20.510 1.00 39.28 92 TRP A N 1
ATOM 668 C CA . TRP A 1 92 ? 14.555 -9.454 20.084 1.00 39.28 92 TRP A CA 1
ATOM 669 C C . TRP A 1 92 ? 15.398 -8.777 21.171 1.00 39.28 92 TRP A C 1
ATOM 671 O O . TRP A 1 92 ? 16.630 -8.857 21.125 1.00 39.28 92 TRP A O 1
ATOM 681 N N . PHE A 1 93 ? 14.753 -8.074 22.107 1.00 37.81 93 PHE A N 1
ATOM 682 C CA . PHE A 1 93 ? 15.436 -7.379 23.198 1.00 37.81 93 PHE A CA 1
ATOM 683 C C . PHE A 1 93 ? 15.392 -8.153 24.519 1.00 37.81 93 PHE A C 1
ATOM 685 O O . PHE A 1 93 ? 16.343 -8.037 25.287 1.00 37.81 93 PHE A O 1
ATOM 692 N N . GLU A 1 94 ? 14.374 -8.981 24.768 1.00 43.97 94 GLU A N 1
ATOM 693 C CA . GLU A 1 94 ? 14.319 -9.857 25.951 1.00 43.97 94 GLU A CA 1
ATOM 694 C C . GLU A 1 94 ? 15.383 -10.971 25.896 1.00 43.97 94 GLU A C 1
ATOM 696 O O . GLU A 1 94 ? 15.989 -11.293 26.917 1.00 43.97 94 GLU A O 1
ATOM 701 N N . ASP A 1 95 ? 15.750 -11.452 24.702 1.00 42.88 95 ASP A N 1
ATOM 702 C CA . ASP A 1 95 ? 16.861 -12.404 24.525 1.00 42.88 95 ASP A CA 1
ATOM 703 C C . ASP A 1 95 ? 18.265 -11.768 24.659 1.00 42.88 95 ASP A C 1
ATOM 705 O O . ASP A 1 95 ? 19.278 -12.475 24.699 1.00 42.88 95 ASP A O 1
ATOM 709 N N . GLN A 1 96 ? 18.379 -10.437 24.785 1.00 42.09 96 GLN A N 1
ATOM 710 C CA . GLN A 1 96 ? 19.683 -9.775 24.964 1.00 42.09 96 GLN A CA 1
ATOM 711 C C . GLN A 1 96 ? 20.302 -10.049 26.343 1.00 42.09 96 GLN A C 1
ATOM 713 O O . GLN A 1 96 ? 21.525 -9.955 26.485 1.00 42.09 96 GLN A O 1
ATOM 718 N N . GLU A 1 97 ? 19.509 -10.436 27.351 1.00 47.41 97 GLU A N 1
ATOM 719 C CA . GLU A 1 97 ? 20.049 -10.880 28.646 1.00 47.41 97 GLU A CA 1
ATOM 720 C C . GLU A 1 97 ? 20.827 -12.205 28.535 1.00 47.41 97 GLU A C 1
ATOM 722 O O . GLU A 1 97 ? 21.680 -12.495 29.379 1.00 47.41 97 GLU A O 1
ATOM 727 N N . GLN A 1 98 ? 20.608 -12.977 27.463 1.00 48.59 98 GLN A N 1
ATOM 728 C CA . GLN A 1 98 ? 21.207 -14.298 27.245 1.00 48.59 98 GLN A CA 1
ATOM 729 C C . GLN A 1 98 ? 22.351 -14.303 26.215 1.00 48.59 98 GLN A C 1
ATOM 731 O O . GLN A 1 98 ? 22.937 -15.353 25.945 1.00 48.59 98 GLN A O 1
ATOM 736 N N . LEU A 1 99 ? 22.737 -13.144 25.666 1.00 43.91 99 LEU A N 1
ATOM 737 C CA . LEU A 1 99 ? 23.837 -13.066 24.704 1.00 43.91 99 LEU A CA 1
ATOM 738 C C . LEU A 1 99 ? 25.200 -13.406 25.347 1.00 43.91 99 LEU A C 1
ATOM 740 O O . LEU A 1 99 ? 25.543 -12.862 26.410 1.00 43.91 99 LEU A O 1
ATOM 744 N N . PRO A 1 100 ? 26.037 -14.234 24.684 1.00 49.34 100 PRO A N 1
ATOM 745 C CA . PRO A 1 100 ? 27.419 -14.457 25.093 1.00 49.34 100 PRO A CA 1
ATOM 746 C C . PRO A 1 100 ? 28.167 -13.124 25.204 1.00 49.34 100 PRO A C 1
ATOM 748 O O . PRO A 1 100 ? 28.049 -12.261 24.332 1.00 49.34 100 PRO A O 1
ATOM 751 N N . GLY A 1 101 ? 28.969 -12.961 26.262 1.00 45.34 101 GLY A N 1
ATOM 752 C CA . GLY A 1 101 ? 29.559 -11.678 26.682 1.00 45.34 101 GLY A CA 1
ATOM 753 C C . GLY A 1 101 ? 30.376 -10.902 25.634 1.00 45.34 101 GLY A C 1
ATOM 754 O O . GLY A 1 101 ? 30.673 -9.734 25.856 1.00 45.34 101 GLY A O 1
ATOM 755 N N . ALA A 1 102 ? 30.702 -11.502 24.486 1.00 46.06 102 ALA A N 1
ATOM 756 C CA . ALA A 1 102 ? 31.416 -10.862 23.383 1.00 46.06 102 ALA A CA 1
ATOM 757 C C . ALA A 1 102 ? 30.575 -9.851 22.573 1.00 46.06 102 ALA A C 1
ATOM 759 O O . ALA A 1 102 ? 31.156 -9.018 21.881 1.00 46.06 102 ALA A O 1
ATOM 760 N N . LEU A 1 103 ? 29.238 -9.915 22.642 1.00 40.12 103 LEU A N 1
ATOM 761 C CA . LEU A 1 103 ? 28.330 -9.036 21.883 1.00 40.12 103 LEU A CA 1
ATOM 762 C C . LEU A 1 103 ? 27.597 -8.001 22.747 1.00 40.12 103 LEU A C 1
ATOM 764 O O . LEU A 1 103 ? 26.799 -7.226 22.223 1.00 40.12 103 LEU A O 1
ATOM 768 N N . ARG A 1 104 ? 27.880 -7.940 24.054 1.00 44.09 104 ARG A N 1
ATOM 769 C CA . ARG A 1 104 ? 27.364 -6.850 24.888 1.00 44.09 104 ARG A CA 1
ATOM 770 C C . ARG A 1 104 ? 28.040 -5.538 24.470 1.00 44.09 104 ARG A C 1
ATOM 772 O O . ARG A 1 104 ? 29.260 -5.532 24.274 1.00 44.09 104 ARG A O 1
ATOM 779 N N . PRO A 1 105 ? 27.305 -4.418 24.362 1.00 41.97 105 PRO A N 1
ATOM 780 C CA . PRO A 1 105 ? 27.927 -3.107 24.241 1.00 41.97 105 PRO A CA 1
ATOM 781 C C . PRO A 1 105 ? 28.936 -2.945 25.378 1.00 41.97 105 PRO A C 1
ATOM 783 O O . PRO A 1 105 ? 28.584 -3.183 26.535 1.00 41.97 105 PRO A O 1
ATOM 786 N N . ARG A 1 106 ? 30.190 -2.584 25.065 1.00 41.44 106 ARG A N 1
ATOM 787 C CA . ARG A 1 106 ? 31.186 -2.272 26.100 1.00 41.44 106 ARG A CA 1
ATOM 788 C C . ARG A 1 106 ? 30.590 -1.195 26.998 1.00 41.44 106 ARG A C 1
ATOM 790 O O . ARG A 1 106 ? 30.479 -0.043 26.579 1.00 41.44 106 ARG A O 1
ATOM 797 N N . GLN A 1 107 ? 30.228 -1.568 28.223 1.00 43.78 107 GLN A N 1
ATOM 798 C CA . GLN A 1 107 ? 30.108 -0.589 29.286 1.00 43.78 107 GLN A CA 1
ATOM 799 C C . GLN A 1 107 ? 31.471 0.086 29.378 1.00 43.78 107 GLN A C 1
ATOM 801 O O . GLN A 1 107 ? 32.514 -0.571 29.408 1.00 43.78 107 GLN A O 1
ATOM 806 N N . GLN A 1 108 ? 31.456 1.406 29.275 1.00 41.91 108 GLN A N 1
ATOM 807 C CA . GLN A 1 108 ? 32.643 2.230 29.363 1.00 41.91 108 GLN A CA 1
ATOM 808 C C . GLN A 1 108 ? 33.078 2.234 30.833 1.00 41.91 108 GLN A C 1
ATOM 810 O O . GLN A 1 108 ? 32.783 3.162 31.576 1.00 41.91 108 GLN A O 1
ATOM 815 N N . GLU A 1 109 ? 33.709 1.149 31.273 1.00 42.34 109 GLU A N 1
ATOM 816 C CA . GLU A 1 109 ? 34.435 1.113 32.535 1.00 42.34 109 GLU A CA 1
ATOM 817 C C . GLU A 1 109 ? 35.843 1.654 32.287 1.00 42.34 109 GLU A C 1
ATOM 819 O O . GLU A 1 109 ? 36.497 1.328 31.293 1.00 42.34 109 GLU A O 1
ATOM 824 N N . GLY A 1 110 ? 36.234 2.587 33.152 1.00 41.12 110 GLY A N 1
ATOM 825 C CA . GLY A 1 110 ? 37.436 3.393 33.026 1.00 41.12 110 GLY A CA 1
ATOM 826 C C . GLY A 1 110 ? 38.739 2.595 33.005 1.00 41.12 110 GLY A C 1
ATOM 827 O O . GLY A 1 110 ? 38.805 1.428 33.383 1.00 41.12 110 GLY A O 1
ATOM 828 N N . ASP A 1 111 ? 39.771 3.300 32.547 1.00 40.94 111 ASP A N 1
ATOM 829 C CA . ASP A 1 111 ? 41.167 2.889 32.418 1.00 40.94 111 ASP A CA 1
ATOM 830 C C . ASP A 1 111 ? 41.679 1.905 33.482 1.00 40.94 111 ASP A C 1
ATOM 832 O O . ASP A 1 111 ? 41.650 2.164 34.685 1.00 40.94 111 ASP A O 1
ATOM 836 N N . GLY A 1 112 ? 42.298 0.827 32.997 1.00 35.34 112 GLY A N 1
ATOM 837 C CA . GLY A 1 112 ? 43.133 -0.077 33.781 1.00 35.34 112 GLY A CA 1
ATOM 838 C C . GLY A 1 112 ? 43.814 -1.096 32.871 1.00 35.34 112 GLY A C 1
ATOM 839 O O . GLY A 1 112 ? 43.188 -2.048 32.420 1.00 35.34 112 GLY A O 1
ATOM 840 N N . GLY A 1 113 ? 45.087 -0.863 32.542 1.00 36.59 113 GLY A N 1
ATOM 841 C CA . GLY A 1 113 ? 45.848 -1.648 31.569 1.00 36.59 113 GLY A CA 1
ATOM 842 C C . GLY A 1 113 ? 46.129 -3.104 31.962 1.00 36.59 113 GLY A C 1
ATOM 843 O O . GLY A 1 113 ? 46.200 -3.461 33.134 1.00 36.59 113 GLY A O 1
ATOM 844 N N . GLY A 1 114 ? 46.370 -3.935 30.944 1.00 32.47 114 GLY A N 1
ATOM 845 C CA . GLY A 1 114 ? 46.843 -5.309 31.107 1.00 32.47 114 GLY A CA 1
ATOM 846 C C . GLY A 1 114 ? 46.996 -6.032 29.770 1.00 32.47 114 GLY A C 1
ATOM 847 O O . GLY A 1 114 ? 46.019 -6.359 29.107 1.00 32.47 114 GLY A O 1
ATOM 848 N N . SER A 1 115 ? 48.241 -6.261 29.365 1.00 40.25 115 SER A N 1
ATOM 849 C CA . SER A 1 115 ? 48.658 -7.026 28.187 1.00 40.25 115 SER A CA 1
ATOM 850 C C . SER A 1 115 ? 48.381 -8.529 28.326 1.00 40.25 115 SER A C 1
ATOM 852 O O . SER A 1 115 ? 48.724 -9.114 29.351 1.00 40.25 115 SER A O 1
ATOM 854 N N . GLY A 1 116 ? 47.889 -9.177 27.265 1.00 32.81 116 GLY A N 1
ATOM 855 C CA . GLY A 1 116 ? 47.800 -10.638 27.176 1.00 32.81 116 GLY A CA 1
ATOM 856 C C . GLY A 1 116 ? 47.517 -11.120 25.752 1.00 32.81 116 GLY A C 1
ATOM 857 O O . GLY A 1 116 ? 46.459 -10.855 25.194 1.00 32.81 116 GLY A O 1
ATOM 858 N N . SER A 1 117 ? 48.490 -11.803 25.153 1.00 35.31 117 SER A N 1
ATOM 859 C CA . SER A 1 117 ? 48.452 -12.410 23.819 1.00 35.31 117 SER A CA 1
ATOM 860 C C . SER A 1 117 ? 47.806 -13.801 23.816 1.00 35.31 117 SER A C 1
ATOM 862 O O . SER A 1 117 ? 48.125 -14.602 24.692 1.00 35.31 117 SER A O 1
ATOM 864 N N . GLY A 1 118 ? 47.080 -14.150 22.745 1.00 30.80 118 GLY A N 1
ATOM 865 C CA . GLY A 1 118 ? 47.046 -15.528 22.227 1.00 30.80 118 GLY A CA 1
ATOM 866 C C . GLY A 1 118 ? 45.679 -16.096 21.822 1.00 30.80 118 GLY A C 1
ATOM 867 O O . GLY A 1 118 ? 44.745 -16.097 22.612 1.00 30.80 118 GLY A O 1
ATOM 868 N N . GLY A 1 119 ? 45.633 -16.693 20.621 1.00 29.61 119 GLY A N 1
ATOM 869 C CA . GLY A 1 119 ? 44.776 -17.849 20.314 1.00 29.61 119 GLY A CA 1
ATOM 870 C C . GLY A 1 119 ? 43.614 -17.606 19.350 1.00 29.61 119 GLY A C 1
ATOM 871 O O . GLY A 1 119 ? 42.560 -17.128 19.748 1.00 29.61 119 GLY A O 1
ATOM 872 N N . GLY A 1 120 ? 43.789 -17.999 18.084 1.00 39.56 120 GLY A N 1
ATOM 873 C CA . GLY A 1 120 ? 42.726 -18.034 17.080 1.00 39.56 120 GLY A CA 1
ATOM 874 C C . GLY A 1 120 ? 41.744 -19.193 17.283 1.00 39.56 120 GLY A C 1
ATOM 875 O O . GLY A 1 120 ? 42.147 -20.326 17.537 1.00 39.56 120 GLY A O 1
ATOM 876 N N . GLY A 1 121 ? 40.459 -18.903 17.092 1.00 29.33 121 GLY A N 1
ATOM 877 C CA . GLY A 1 121 ? 39.388 -19.877 16.904 1.00 29.33 121 GLY A CA 1
ATOM 878 C C . GLY A 1 121 ? 38.426 -19.329 15.855 1.00 29.33 121 GLY A C 1
ATOM 879 O O . GLY A 1 121 ? 37.841 -18.267 16.052 1.00 29.33 121 GLY A O 1
ATOM 880 N N . GLY A 1 122 ? 38.327 -19.998 14.704 1.00 31.55 122 GLY A N 1
ATOM 881 C CA . GLY A 1 122 ? 37.378 -19.629 13.650 1.00 31.55 122 GLY A CA 1
ATOM 882 C C . GLY A 1 122 ? 35.921 -19.825 14.098 1.00 31.55 122 GLY A C 1
ATOM 883 O O . GLY A 1 122 ? 35.670 -20.594 15.029 1.00 31.55 122 GLY A O 1
ATOM 884 N N . PRO A 1 123 ? 34.953 -19.150 13.452 1.00 35.66 123 PRO A N 1
ATOM 885 C CA . PRO A 1 123 ? 33.544 -19.256 13.812 1.00 35.66 123 PRO A CA 1
ATOM 886 C C . PRO A 1 123 ? 33.035 -20.681 13.555 1.00 35.66 123 PRO A C 1
ATOM 888 O O . PRO A 1 123 ? 33.032 -21.156 12.419 1.00 35.66 123 PRO A O 1
ATOM 891 N N . GLN A 1 124 ? 32.626 -21.374 14.618 1.00 41.62 124 GLN A N 1
ATOM 892 C CA . GLN A 1 124 ? 31.952 -22.668 14.517 1.00 41.62 124 GLN A CA 1
ATOM 893 C C . GLN A 1 124 ? 30.510 -22.441 14.044 1.00 41.62 124 GLN A C 1
ATOM 895 O O . GLN A 1 124 ? 29.815 -21.568 14.562 1.00 41.62 124 GLN A O 1
ATOM 900 N N . GLN A 1 125 ? 30.073 -23.202 13.038 1.00 41.53 125 GLN A N 1
ATOM 901 C CA . GLN A 1 125 ? 28.691 -23.177 12.551 1.00 41.53 125 GLN A CA 1
ATOM 902 C C . GLN A 1 125 ? 27.722 -23.619 13.664 1.00 41.53 125 GLN A C 1
ATOM 904 O O . GLN A 1 125 ? 28.019 -24.602 14.350 1.00 41.53 125 GLN A O 1
ATOM 909 N N . PRO A 1 126 ? 26.568 -22.947 13.837 1.00 42.50 126 PRO A N 1
ATOM 910 C CA . PRO A 1 126 ? 25.582 -23.344 14.836 1.00 42.50 126 PRO A CA 1
ATOM 911 C C . PRO A 1 126 ? 25.029 -24.743 14.529 1.00 42.50 126 PRO A C 1
ATOM 913 O O . PRO A 1 126 ? 24.706 -25.073 13.385 1.00 42.50 126 PRO A O 1
ATOM 916 N N . GLN A 1 127 ? 24.971 -25.594 15.557 1.00 50.41 127 GLN A N 1
ATOM 917 C CA . GLN A 1 127 ? 24.527 -26.984 15.447 1.00 50.41 127 GLN A CA 1
ATOM 918 C C . GLN A 1 127 ? 23.003 -27.062 15.265 1.00 50.41 127 GLN A C 1
ATOM 920 O O . GLN A 1 127 ? 22.250 -26.278 15.840 1.00 50.41 127 GLN A O 1
ATOM 925 N N . ALA A 1 128 ? 22.545 -28.070 14.515 1.00 43.16 128 ALA A N 1
ATOM 926 C CA . ALA A 1 128 ? 21.155 -28.307 14.095 1.00 43.16 128 ALA A CA 1
ATOM 927 C C . ALA A 1 128 ? 20.072 -28.245 15.205 1.00 43.16 128 ALA A C 1
ATOM 929 O O . ALA A 1 128 ? 18.894 -28.064 14.899 1.00 43.16 128 ALA A O 1
ATOM 930 N N . ASN A 1 129 ? 20.458 -28.330 16.482 1.00 46.25 129 ASN A N 1
ATOM 931 C CA . ASN A 1 129 ? 19.557 -28.227 17.631 1.00 46.25 129 ASN A CA 1
ATOM 932 C C . ASN A 1 129 ? 19.012 -26.808 17.884 1.00 46.25 129 ASN A C 1
ATOM 934 O O . ASN A 1 129 ? 17.937 -26.679 18.469 1.00 46.25 129 ASN A O 1
ATOM 938 N N . GLU A 1 130 ? 19.698 -25.745 17.454 1.00 51.06 130 GLU A N 1
ATOM 939 C CA . GLU A 1 130 ? 19.211 -24.364 17.639 1.00 51.06 130 GLU A CA 1
ATOM 940 C C . GLU A 1 130 ? 18.035 -24.047 16.706 1.00 51.06 130 GLU A C 1
ATOM 942 O O . GLU A 1 130 ? 17.036 -23.469 17.132 1.00 51.06 130 GLU A O 1
ATOM 947 N N . LEU A 1 131 ? 18.091 -24.531 15.461 1.00 42.47 131 LEU A N 1
ATOM 948 C CA . LEU A 1 131 ? 17.003 -24.392 14.486 1.00 42.47 131 LEU A CA 1
ATOM 949 C C . LEU A 1 131 ? 15.757 -25.192 14.894 1.00 42.47 131 LEU A C 1
ATOM 951 O O . LEU A 1 131 ? 14.635 -24.722 14.713 1.00 42.47 131 LEU A O 1
ATOM 955 N N . GLN A 1 132 ? 15.938 -26.375 15.490 1.00 41.97 132 GLN A N 1
ATOM 956 C CA . GLN A 1 132 ? 14.826 -27.177 16.015 1.00 41.97 132 GLN A CA 1
ATOM 957 C C . GLN A 1 132 ? 14.187 -26.559 17.264 1.00 41.97 132 GLN A C 1
ATOM 959 O O . GLN A 1 132 ? 12.972 -26.655 17.430 1.00 41.97 132 GLN A O 1
ATOM 964 N N . ARG A 1 133 ? 14.966 -25.880 18.115 1.00 42.66 133 ARG A N 1
ATOM 965 C CA . ARG A 1 133 ? 14.430 -25.132 19.263 1.00 42.66 133 ARG A CA 1
ATOM 966 C C . ARG A 1 133 ? 13.670 -23.880 18.831 1.00 42.66 133 ARG A C 1
ATOM 968 O O . ARG A 1 133 ? 12.567 -23.666 19.323 1.00 42.66 133 ARG A O 1
ATOM 975 N N . ALA A 1 134 ? 14.191 -23.123 17.865 1.00 46.72 134 ALA A N 1
ATOM 976 C CA . ALA A 1 134 ? 13.478 -21.987 17.279 1.00 46.72 134 ALA A CA 1
ATOM 977 C C . ALA A 1 134 ? 12.145 -22.420 16.637 1.00 46.72 134 ALA A C 1
ATOM 979 O O . ALA A 1 134 ? 11.117 -21.777 16.833 1.00 46.72 134 ALA A O 1
ATOM 980 N N . ALA A 1 135 ? 12.128 -23.562 15.940 1.00 39.41 135 ALA A N 1
ATOM 981 C CA . ALA A 1 135 ? 10.908 -24.121 15.359 1.00 39.41 135 ALA A CA 1
ATOM 982 C C . ALA A 1 135 ? 9.879 -24.576 16.414 1.00 39.41 135 ALA A C 1
ATOM 984 O O . ALA A 1 135 ? 8.679 -24.449 16.183 1.00 39.41 135 ALA A O 1
ATOM 985 N N . ALA A 1 136 ? 10.326 -25.076 17.572 1.00 37.66 136 ALA A N 1
ATOM 986 C CA . ALA A 1 136 ? 9.442 -25.478 18.667 1.00 37.66 136 ALA A CA 1
ATOM 987 C C . ALA A 1 136 ? 8.797 -24.276 19.382 1.00 37.66 136 ALA A C 1
ATOM 989 O O . ALA A 1 136 ? 7.630 -24.354 19.753 1.00 37.66 136 ALA A O 1
ATOM 990 N N . VAL A 1 137 ? 9.515 -23.154 19.516 1.00 44.06 137 VAL A N 1
ATOM 991 C CA . VAL A 1 137 ? 8.959 -21.889 20.039 1.00 44.06 137 VAL A CA 1
ATOM 992 C C . VAL A 1 137 ? 7.912 -21.314 19.078 1.00 44.06 137 VAL A C 1
ATOM 994 O O . VAL A 1 137 ? 6.837 -20.910 19.508 1.00 44.06 137 VAL A O 1
ATOM 997 N N . LEU A 1 138 ? 8.171 -21.375 17.769 1.00 45.03 138 LEU A N 1
ATOM 998 C CA . LEU A 1 138 ? 7.247 -20.908 16.726 1.00 45.03 138 LEU A CA 1
ATOM 999 C C . LEU A 1 138 ? 6.019 -21.816 16.518 1.00 45.03 138 LEU A C 1
ATOM 1001 O O . LEU A 1 138 ? 5.065 -21.411 15.855 1.00 45.03 138 LEU A O 1
ATOM 1005 N N . GLY A 1 139 ? 6.045 -23.049 17.033 1.00 34.72 139 GLY A N 1
ATOM 1006 C CA . GLY A 1 139 ? 5.020 -24.067 16.783 1.00 34.72 139 GLY A CA 1
ATOM 1007 C C . GLY A 1 139 ? 3.817 -24.043 17.732 1.00 34.72 139 GLY A C 1
ATOM 1008 O O . GLY A 1 139 ? 2.824 -24.708 17.444 1.00 34.72 139 GLY A O 1
ATOM 1009 N N . SER A 1 140 ? 3.879 -23.312 18.853 1.00 36.72 140 SER A N 1
ATOM 1010 C CA . SER A 1 140 ? 2.829 -23.364 19.887 1.00 36.72 140 SER A CA 1
ATOM 1011 C C . SER A 1 140 ? 2.582 -22.070 20.674 1.00 36.72 140 SER A C 1
ATOM 1013 O O . SER A 1 140 ? 1.786 -22.095 21.612 1.00 36.72 140 SER A O 1
ATOM 1015 N N . SER A 1 141 ? 3.220 -20.944 20.343 1.00 37.78 141 SER A N 1
ATOM 1016 C CA . SER A 1 141 ? 2.967 -19.674 21.033 1.00 37.78 141 SER A CA 1
ATOM 1017 C C . SER A 1 141 ? 1.758 -18.943 20.438 1.00 37.78 141 SER A C 1
ATOM 1019 O O . SER A 1 141 ? 1.662 -18.690 19.238 1.00 37.78 141 SER A O 1
ATOM 1021 N N . GLN A 1 142 ? 0.800 -18.601 21.299 1.00 44.75 142 GLN A N 1
ATOM 1022 C CA . GLN A 1 142 ? -0.178 -17.559 21.005 1.00 44.75 142 GLN A CA 1
ATOM 1023 C C . GLN A 1 142 ? 0.604 -16.268 20.727 1.00 44.75 142 GLN A C 1
ATOM 1025 O O . GLN A 1 142 ? 1.405 -15.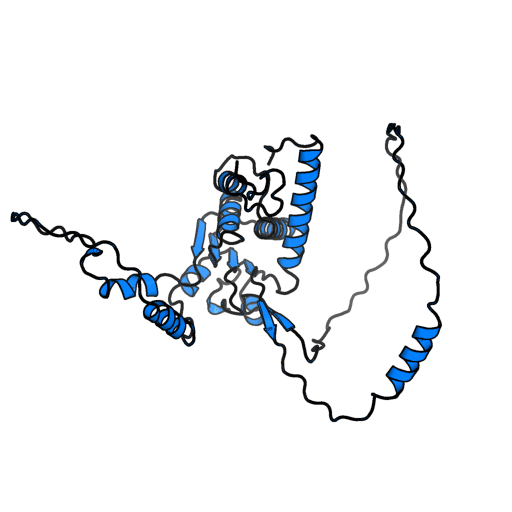846 21.556 1.00 44.75 142 GLN A O 1
ATOM 1030 N N . PHE A 1 143 ? 0.429 -15.678 19.544 1.00 48.59 143 PHE A N 1
ATOM 1031 C CA . PHE A 1 143 ? 1.081 -14.419 19.184 1.00 48.59 143 PHE A CA 1
ATOM 1032 C C . PHE A 1 143 ? 0.508 -13.281 20.048 1.00 48.59 143 PHE A C 1
ATOM 1034 O O . PHE A 1 143 ? -0.555 -12.751 19.733 1.00 48.59 143 PHE A O 1
ATOM 1041 N N . GLU A 1 144 ? 1.199 -12.886 21.119 1.00 50.69 144 GLU A N 1
ATOM 1042 C CA . GLU A 1 144 ? 0.870 -11.682 21.894 1.00 50.69 144 GLU A CA 1
ATOM 1043 C C . GLU A 1 144 ? 1.808 -10.535 21.509 1.00 50.69 144 GLU A C 1
ATOM 1045 O O . GLU A 1 144 ? 2.893 -10.343 22.049 1.00 50.69 144 GLU A O 1
ATOM 1050 N N . SER A 1 145 ? 1.398 -9.732 20.532 1.00 54.34 145 SER A N 1
ATOM 1051 C CA . SER A 1 145 ? 2.120 -8.507 20.197 1.00 54.34 145 SER A CA 1
ATOM 1052 C C . SER A 1 145 ? 1.711 -7.380 21.148 1.00 54.34 145 SER A C 1
ATOM 1054 O O . SER A 1 145 ? 0.785 -6.624 20.852 1.00 54.34 145 SER A O 1
ATOM 1056 N N . HIS A 1 146 ? 2.388 -7.255 22.289 1.00 61.81 146 HIS A N 1
ATOM 1057 C CA . HIS A 1 146 ? 1.982 -6.353 23.380 1.00 61.81 146 HIS A CA 1
ATOM 1058 C C . HIS A 1 146 ? 1.862 -4.861 23.005 1.00 61.81 146 HIS A C 1
ATOM 1060 O O . HIS A 1 146 ? 1.182 -4.121 23.706 1.00 61.81 146 HIS A O 1
ATOM 1066 N N . HIS A 1 147 ? 2.466 -4.407 21.898 1.00 82.38 147 HIS A N 1
ATOM 1067 C CA . HIS A 1 147 ? 2.466 -2.988 21.507 1.00 82.38 147 HIS A CA 1
ATOM 1068 C C . HIS A 1 147 ? 1.876 -2.688 20.126 1.00 82.38 147 HIS A C 1
ATOM 1070 O O . HIS A 1 147 ? 1.606 -1.525 19.822 1.00 82.38 147 HIS A O 1
ATOM 1076 N N . LEU A 1 148 ? 1.655 -3.700 19.279 1.00 87.81 148 LEU A N 1
ATOM 1077 C CA . LEU A 1 148 ? 1.067 -3.464 17.958 1.00 87.81 148 LEU A CA 1
ATOM 1078 C C . LEU A 1 148 ? -0.326 -2.826 18.026 1.00 87.81 148 LEU A C 1
ATOM 1080 O O . LEU A 1 148 ? -0.505 -1.850 17.300 1.00 87.81 148 LEU A O 1
ATOM 1084 N N . PRO A 1 149 ? -1.264 -3.264 18.896 1.00 91.44 149 PRO A N 1
ATOM 1085 C CA . PRO A 1 149 ? -2.582 -2.637 18.987 1.00 91.44 149 PRO A CA 1
ATOM 1086 C C . PRO A 1 149 ? -2.500 -1.136 19.282 1.00 91.44 149 PRO A C 1
ATOM 1088 O O . PRO A 1 149 ? -3.240 -0.345 18.704 1.00 91.44 149 PRO A O 1
ATOM 1091 N N . ASP A 1 150 ? -1.581 -0.727 20.160 1.00 91.94 150 ASP A N 1
ATOM 1092 C CA . ASP A 1 150 ? -1.409 0.679 20.527 1.00 91.94 150 ASP A CA 1
ATOM 1093 C C . ASP A 1 150 ? -0.847 1.502 19.371 1.00 91.94 150 ASP A C 1
ATOM 1095 O O . ASP A 1 150 ? -1.322 2.608 19.114 1.00 91.94 150 ASP A O 1
ATOM 1099 N N . ILE A 1 151 ? 0.115 0.947 18.629 1.00 93.44 151 ILE A N 1
ATOM 1100 C CA . ILE A 1 151 ? 0.695 1.606 17.457 1.00 93.44 151 ILE A CA 1
ATOM 1101 C C . ILE A 1 151 ? -0.345 1.712 16.337 1.00 93.44 151 ILE A C 1
ATOM 1103 O O . ILE A 1 151 ? -0.539 2.797 15.783 1.00 93.44 151 ILE A O 1
ATOM 1107 N N . THR A 1 152 ? -1.048 0.626 16.006 1.00 95.31 152 THR A N 1
ATOM 1108 C CA . THR A 1 152 ? -2.043 0.609 14.921 1.00 95.31 152 THR A CA 1
ATOM 1109 C C . THR A 1 152 ? -3.227 1.529 15.215 1.00 95.31 152 THR A C 1
ATOM 1111 O O . THR A 1 152 ? -3.747 2.157 14.293 1.00 95.31 152 THR A O 1
ATOM 1114 N N . ARG A 1 153 ? -3.589 1.723 16.491 1.00 96.12 153 ARG A N 1
ATOM 1115 C CA . ARG A 1 153 ? -4.651 2.652 16.916 1.00 96.12 153 ARG A CA 1
ATOM 1116 C C . ARG A 1 153 ? -4.284 4.132 16.744 1.00 96.12 153 ARG A C 1
ATOM 1118 O O . ARG A 1 153 ? -5.139 5.003 16.891 1.00 96.12 153 ARG A O 1
ATOM 1125 N N . THR A 1 154 ? -3.039 4.451 16.390 1.00 96.69 154 THR A N 1
ATOM 1126 C CA . THR A 1 154 ? -2.647 5.823 16.018 1.00 96.69 154 THR A CA 1
ATOM 1127 C C . THR A 1 154 ? -2.950 6.167 14.556 1.00 96.69 154 THR A C 1
ATOM 1129 O O . THR A 1 154 ? -2.910 7.344 14.183 1.00 96.69 154 THR A O 1
ATOM 1132 N N . ALA A 1 155 ? -3.254 5.169 13.721 1.00 97.94 155 ALA A N 1
ATOM 1133 C CA . ALA A 1 155 ? -3.348 5.315 12.274 1.00 97.94 155 ALA A CA 1
ATOM 1134 C C . ALA A 1 155 ? -4.706 5.861 11.814 1.00 97.94 155 ALA A C 1
ATOM 1136 O O . ALA A 1 155 ? -5.749 5.320 12.174 1.00 97.94 155 ALA A O 1
ATOM 1137 N N . ASP A 1 156 ? -4.700 6.875 10.948 1.00 98.62 156 ASP A N 1
ATOM 1138 C CA . ASP A 1 156 ? -5.868 7.212 10.124 1.00 98.62 156 ASP A CA 1
ATOM 1139 C C . ASP A 1 156 ? -6.014 6.227 8.952 1.00 98.62 156 ASP A C 1
ATOM 1141 O O . ASP A 1 156 ? -7.128 5.924 8.529 1.00 98.62 156 ASP A O 1
ATOM 1145 N N . PHE A 1 157 ? -4.884 5.721 8.445 1.00 98.69 157 PHE A N 1
ATOM 1146 C CA . PHE A 1 157 ? -4.798 4.664 7.438 1.00 98.69 157 PHE A CA 1
ATOM 1147 C C . PHE A 1 157 ? -4.002 3.474 7.978 1.00 98.69 157 PHE A C 1
ATOM 1149 O O . PHE A 1 157 ? -2.788 3.566 8.153 1.00 98.69 157 PHE A O 1
ATOM 1156 N N . LEU A 1 158 ? -4.666 2.344 8.205 1.00 98.56 158 LEU A N 1
ATOM 1157 C CA . LEU A 1 158 ? -4.033 1.093 8.608 1.00 98.56 158 LEU A CA 1
ATOM 1158 C C . LEU A 1 158 ? -3.950 0.145 7.409 1.00 98.56 158 LEU A C 1
ATOM 1160 O O . LEU A 1 158 ? -4.970 -0.326 6.914 1.00 98.56 158 LEU A O 1
ATOM 1164 N N . ILE A 1 159 ? -2.738 -0.152 6.948 1.00 98.25 159 ILE A N 1
ATOM 1165 C CA . ILE A 1 159 ? -2.498 -1.169 5.923 1.00 98.25 159 ILE A CA 1
ATOM 1166 C C . ILE A 1 159 ? -2.016 -2.448 6.603 1.00 98.25 159 ILE A C 1
ATOM 1168 O O . ILE A 1 159 ? -1.030 -2.412 7.336 1.00 98.25 159 ILE A O 1
ATOM 1172 N N . VAL A 1 160 ? -2.674 -3.571 6.333 1.00 97.19 160 VAL A N 1
ATOM 1173 C CA . VAL A 1 160 ? 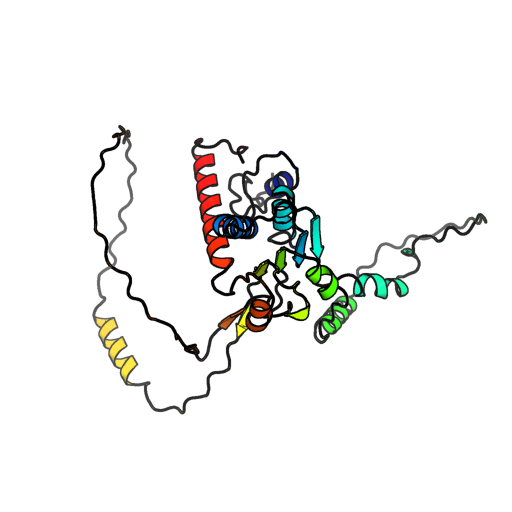-2.380 -4.871 6.942 1.00 97.19 160 VAL A CA 1
ATOM 1174 C C . VAL A 1 160 ? -1.861 -5.833 5.875 1.00 97.19 160 VAL A C 1
ATOM 1176 O O . VAL A 1 160 ? -2.557 -6.124 4.908 1.00 97.19 160 VAL A O 1
ATOM 1179 N N . ALA A 1 161 ? -0.612 -6.275 6.020 1.00 95.06 161 ALA A N 1
ATOM 1180 C CA . ALA A 1 161 ? 0.123 -7.085 5.051 1.00 95.06 161 ALA A CA 1
ATOM 1181 C C . ALA A 1 161 ? 1.117 -8.038 5.751 1.00 95.06 161 ALA A C 1
ATOM 1183 O O . ALA A 1 161 ? 2.316 -8.040 5.452 1.00 95.06 161 ALA A O 1
ATOM 1184 N N . VAL A 1 162 ? 0.628 -8.828 6.710 1.00 90.19 162 VAL A N 1
ATOM 1185 C CA . VAL A 1 162 ? 1.440 -9.710 7.572 1.00 90.19 162 VAL A CA 1
ATOM 1186 C C . VAL A 1 162 ? 1.370 -11.186 7.198 1.00 90.19 162 VAL A C 1
ATOM 1188 O O . VAL A 1 162 ? 2.263 -11.942 7.591 1.00 90.19 162 VAL A O 1
ATOM 1191 N N . GLY A 1 163 ? 0.342 -11.602 6.455 1.00 87.19 163 GLY A N 1
ATOM 1192 C CA . GLY A 1 163 ? 0.101 -13.004 6.114 1.00 87.19 163 GLY A CA 1
ATOM 1193 C C . GLY A 1 163 ? -0.250 -13.838 7.347 1.00 87.19 163 GLY A C 1
ATOM 1194 O O . GLY A 1 163 ? 0.354 -14.887 7.587 1.00 87.19 163 GLY A O 1
ATOM 1195 N N . HIS A 1 164 ? -1.156 -13.327 8.181 1.00 87.00 164 HIS A N 1
ATOM 1196 C CA . HIS A 1 164 ? -1.684 -14.031 9.342 1.00 87.00 164 HIS A CA 1
ATOM 1197 C C . HIS A 1 164 ? -3.201 -13.807 9.464 1.00 87.00 164 HIS A C 1
ATOM 1199 O O . HIS A 1 164 ? -3.613 -12.696 9.808 1.00 87.00 164 HIS A O 1
ATOM 1205 N N . PRO A 1 165 ? -4.024 -14.846 9.216 1.00 87.56 165 PRO A N 1
ATOM 1206 C CA . PRO A 1 165 ? -5.479 -14.737 9.207 1.00 87.56 165 PRO A CA 1
ATOM 1207 C C . PRO A 1 165 ? -6.048 -14.100 10.473 1.00 87.56 165 PRO A C 1
ATOM 1209 O O . PRO A 1 165 ? -5.824 -14.604 11.571 1.00 87.56 165 PRO A O 1
ATOM 1212 N N . GLY A 1 166 ? -6.828 -13.030 10.314 1.00 87.19 166 GLY A N 1
ATOM 1213 C CA . GLY A 1 166 ? -7.569 -12.411 11.417 1.00 87.19 166 GLY A CA 1
ATOM 1214 C C . GLY A 1 166 ? -6.717 -11.880 12.578 1.00 87.19 166 GLY A C 1
ATOM 1215 O O . GLY A 1 166 ? -7.247 -11.742 13.681 1.00 87.19 166 GLY A O 1
ATOM 1216 N N . LEU A 1 167 ? -5.427 -11.591 12.355 1.00 90.44 167 LEU A N 1
ATOM 1217 C CA . LEU A 1 167 ? -4.546 -11.002 13.367 1.00 90.44 167 LEU A CA 1
ATOM 1218 C C . LEU A 1 167 ? -5.087 -9.663 13.876 1.00 90.44 167 LEU A C 1
ATOM 1220 O O . LEU A 1 167 ? -5.091 -9.406 15.077 1.00 90.44 167 LEU A O 1
ATOM 1224 N N . VAL A 1 168 ? -5.515 -8.798 12.954 1.00 93.38 168 VAL A N 1
ATOM 1225 C CA . VAL A 1 168 ? -5.958 -7.444 13.289 1.00 93.38 168 VAL A CA 1
ATOM 1226 C C . VAL A 1 168 ? -7.429 -7.467 13.672 1.00 93.38 168 VAL A C 1
ATOM 1228 O O . VAL A 1 168 ? -8.302 -7.769 12.852 1.00 93.38 168 VAL A O 1
ATOM 1231 N N . ARG A 1 169 ? -7.679 -7.108 14.929 1.00 94.81 169 ARG A N 1
ATOM 1232 C CA . ARG A 1 169 ? -8.990 -7.109 15.576 1.00 94.81 169 ARG A CA 1
ATOM 1233 C C . ARG A 1 169 ? -9.556 -5.704 15.756 1.00 94.81 169 ARG A C 1
ATOM 1235 O O . ARG A 1 169 ? -8.852 -4.710 15.585 1.00 94.81 169 ARG A O 1
ATOM 1242 N N . ALA A 1 170 ? -10.834 -5.605 16.115 1.00 96.75 170 ALA A N 1
ATOM 1243 C CA . ALA A 1 170 ? -11.533 -4.326 16.290 1.00 96.75 170 ALA A CA 1
ATOM 1244 C C . ALA A 1 170 ? -10.836 -3.357 17.267 1.00 96.75 170 ALA A C 1
ATOM 1246 O O . ALA A 1 170 ? -10.789 -2.155 17.016 1.00 96.75 170 ALA A O 1
ATOM 1247 N N . ASP A 1 171 ? -10.259 -3.863 18.356 1.00 95.38 171 ASP A N 1
ATOM 1248 C CA . ASP A 1 171 ? -9.580 -3.077 19.392 1.00 95.38 171 ASP A CA 1
ATOM 1249 C C . ASP A 1 171 ? -8.208 -2.524 18.958 1.00 95.38 171 ASP A C 1
ATOM 1251 O O . ASP A 1 171 ? -7.663 -1.628 19.611 1.00 95.38 171 ASP A O 1
ATOM 1255 N N . TRP A 1 172 ? -7.668 -2.990 17.829 1.00 96.12 172 TRP A N 1
ATOM 1256 C CA . TRP A 1 172 ? -6.423 -2.497 17.226 1.00 96.12 172 TRP A CA 1
ATOM 1257 C C . TRP A 1 172 ? -6.654 -1.277 16.328 1.00 96.12 172 TRP A C 1
ATOM 1259 O O . TRP A 1 172 ? -5.698 -0.613 15.919 1.00 96.12 172 TRP A O 1
ATOM 1269 N N . VAL A 1 173 ? -7.911 -0.998 15.978 1.00 98.12 173 VAL A N 1
ATOM 1270 C CA . VAL A 1 173 ? -8.282 -0.028 14.947 1.00 98.12 173 VAL A CA 1
ATOM 1271 C C . VAL A 1 173 ? -8.759 1.268 15.593 1.00 98.12 173 VAL A C 1
ATOM 1273 O O . VAL A 1 173 ? -9.607 1.278 16.484 1.00 98.12 173 VAL A O 1
ATOM 1276 N N . LYS A 1 174 ? -8.224 2.397 15.122 1.00 98.31 174 LYS A N 1
ATOM 1277 C CA . LYS A 1 174 ? -8.726 3.721 15.496 1.00 98.31 174 LYS A CA 1
ATOM 1278 C C . LYS A 1 174 ? -10.156 3.898 14.962 1.00 98.31 174 LYS A C 1
ATOM 1280 O O . LYS A 1 174 ? -10.367 3.686 13.765 1.00 98.31 174 LYS A O 1
ATOM 1285 N N . PRO A 1 175 ? -11.130 4.339 15.779 1.00 98.38 175 PRO A N 1
ATOM 1286 C CA . PRO A 1 175 ? -12.469 4.649 15.286 1.00 98.38 175 PRO A CA 1
ATOM 1287 C C . PRO A 1 175 ? -12.432 5.628 14.106 1.00 98.38 175 PRO A C 1
ATOM 1289 O O . PRO A 1 175 ? -11.797 6.682 14.182 1.00 98.38 175 PRO A O 1
ATOM 1292 N N . GLY A 1 176 ? -13.097 5.267 13.009 1.00 97.94 176 GLY A N 1
ATOM 1293 C CA . GLY A 1 176 ? -13.123 6.051 11.774 1.00 97.94 176 GLY A CA 1
ATOM 1294 C C . GLY A 1 176 ? -11.898 5.897 10.861 1.00 97.94 176 GLY A C 1
ATOM 1295 O O . GLY A 1 176 ? -11.859 6.543 9.813 1.00 97.94 176 GLY A O 1
ATOM 1296 N N . ALA A 1 177 ? -10.921 5.046 11.191 1.00 98.56 177 ALA A N 1
ATOM 1297 C CA . ALA A 1 177 ? -9.785 4.776 10.306 1.00 98.56 177 ALA A CA 1
ATOM 1298 C C . ALA A 1 177 ? -10.195 4.075 9.006 1.00 98.56 177 ALA A C 1
ATOM 1300 O O . ALA A 1 177 ? -11.195 3.359 8.950 1.00 98.56 177 ALA A O 1
ATOM 1301 N N . VAL A 1 178 ? -9.379 4.256 7.972 1.00 98.75 178 VAL A N 1
ATOM 1302 C CA . VAL A 1 178 ? -9.411 3.454 6.749 1.00 98.75 178 VAL A CA 1
ATOM 1303 C C . VAL A 1 178 ? -8.508 2.243 6.953 1.00 98.75 178 VAL A C 1
ATOM 1305 O O . VAL A 1 178 ? -7.325 2.401 7.254 1.00 98.75 178 VAL A O 1
ATOM 1308 N N . VAL A 1 179 ? -9.042 1.042 6.753 1.00 98.75 179 VAL A N 1
ATOM 1309 C CA . VAL A 1 179 ? -8.306 -0.220 6.872 1.00 98.75 179 VAL A CA 1
ATOM 1310 C C . VAL A 1 179 ? -8.191 -0.886 5.501 1.00 98.75 179 VAL A C 1
ATOM 1312 O O . VAL A 1 179 ? -9.190 -1.137 4.828 1.00 98.75 179 VAL A O 1
ATOM 1315 N N . VAL A 1 180 ? -6.966 -1.188 5.081 1.00 98.56 180 VAL A N 1
ATOM 1316 C CA . VAL A 1 180 ? -6.684 -1.920 3.841 1.00 98.56 180 VAL A CA 1
ATOM 1317 C C . VAL A 1 180 ? -6.076 -3.268 4.195 1.00 98.56 180 VAL A C 1
ATOM 1319 O O . VAL A 1 180 ? -4.918 -3.348 4.601 1.00 98.56 180 VAL A O 1
ATOM 1322 N N . ASP A 1 181 ? -6.864 -4.320 4.022 1.00 98.06 181 ASP A N 1
ATOM 1323 C CA . ASP A 1 181 ? -6.438 -5.707 4.161 1.00 98.06 181 ASP A CA 1
ATOM 1324 C C . ASP A 1 181 ? -5.823 -6.199 2.845 1.00 98.06 181 ASP A C 1
ATOM 1326 O O . ASP A 1 181 ? -6.504 -6.408 1.836 1.00 98.06 181 ASP A O 1
ATOM 1330 N N . VAL A 1 182 ? -4.498 -6.312 2.851 1.00 96.69 182 VAL A N 1
ATOM 1331 C CA . VAL A 1 182 ? -3.697 -6.827 1.738 1.00 96.69 182 VAL A CA 1
ATOM 1332 C C . VAL A 1 182 ? -3.424 -8.324 1.906 1.00 96.69 182 VAL A C 1
ATOM 1334 O O . VAL A 1 182 ? -3.025 -8.983 0.943 1.00 96.69 182 VAL A O 1
ATOM 1337 N N . GLY A 1 183 ? -3.619 -8.861 3.114 1.00 88.88 183 GLY A N 1
ATOM 1338 C CA . GLY A 1 183 ? -3.377 -10.256 3.442 1.00 88.88 183 GLY A CA 1
ATOM 1339 C C . GLY A 1 183 ? -4.233 -11.191 2.601 1.00 88.88 183 GLY A C 1
ATOM 1340 O O . GLY A 1 183 ? -5.428 -10.977 2.423 1.00 88.88 183 GLY A O 1
ATOM 1341 N N . ILE A 1 184 ? -3.618 -12.247 2.075 1.00 89.50 184 ILE A N 1
ATOM 1342 C CA . ILE A 1 184 ? -4.314 -13.318 1.364 1.00 89.50 184 ILE A CA 1
ATOM 1343 C C . ILE A 1 184 ? -3.841 -14.629 1.964 1.00 89.50 184 ILE A C 1
ATOM 1345 O O . ILE A 1 184 ? -2.688 -15.023 1.789 1.00 89.50 184 ILE A O 1
ATOM 1349 N N . ASN A 1 185 ? -4.748 -15.314 2.646 1.00 88.12 185 ASN A N 1
ATOM 1350 C CA . ASN A 1 185 ? -4.482 -16.591 3.278 1.00 88.12 185 ASN A CA 1
ATOM 1351 C C . ASN A 1 185 ? -5.488 -17.620 2.771 1.00 88.12 185 ASN A C 1
ATOM 1353 O O . ASN A 1 185 ? -6.693 -17.376 2.767 1.00 88.12 185 ASN A O 1
ATOM 1357 N N . VAL A 1 186 ? -4.993 -18.774 2.334 1.00 89.00 186 VAL A N 1
ATOM 1358 C CA . VAL A 1 186 ? -5.822 -19.873 1.834 1.00 89.00 186 VAL A CA 1
ATOM 1359 C C . VAL A 1 186 ? -5.988 -20.880 2.962 1.00 89.00 186 VAL A C 1
ATOM 1361 O O . VAL A 1 186 ? -5.029 -21.538 3.359 1.00 89.00 186 VAL A O 1
ATOM 1364 N N . VAL A 1 187 ? -7.198 -20.981 3.497 1.00 85.31 187 VAL A N 1
ATOM 1365 C CA . VAL A 1 187 ? -7.517 -21.807 4.664 1.00 85.31 187 VAL A CA 1
ATOM 1366 C C . VAL A 1 187 ? -8.464 -22.948 4.272 1.00 85.31 187 VAL A C 1
ATOM 1368 O O . VAL A 1 187 ? -9.349 -22.754 3.432 1.00 85.31 187 VAL A O 1
ATOM 1371 N N . PRO A 1 188 ? -8.293 -24.160 4.829 1.00 84.62 188 PRO A N 1
ATOM 1372 C CA . PRO A 1 188 ? -9.215 -25.263 4.581 1.00 84.62 188 PRO A CA 1
ATOM 1373 C C . PRO A 1 188 ? -10.622 -24.913 5.069 1.00 84.62 188 PRO A C 1
ATOM 1375 O O . PRO A 1 188 ? -10.799 -24.426 6.182 1.00 84.62 188 PRO A O 1
ATOM 1378 N N . GLY A 1 189 ? -11.628 -25.148 4.234 1.00 73.75 189 GLY A N 1
ATOM 1379 C CA . GLY A 1 189 ? -13.033 -25.078 4.616 1.00 73.75 189 GLY A CA 1
ATOM 1380 C C . GLY A 1 189 ? -13.408 -26.181 5.609 1.00 73.75 189 GLY A C 1
ATOM 1381 O O . GLY A 1 189 ? -12.651 -27.139 5.790 1.00 73.75 189 GLY A O 1
ATOM 1382 N N . PRO A 1 190 ? -14.576 -26.061 6.264 1.00 65.69 190 PRO A N 1
ATOM 1383 C CA . PRO A 1 190 ? -15.060 -27.097 7.163 1.00 65.69 190 PRO A CA 1
ATOM 1384 C C . PRO A 1 190 ? -15.126 -28.449 6.431 1.00 65.69 190 PRO A C 1
ATOM 1386 O O . PRO A 1 190 ? -15.479 -28.481 5.243 1.00 65.69 190 PRO A O 1
ATOM 1389 N N . PRO A 1 191 ? -14.767 -29.557 7.109 1.00 53.50 191 PRO A N 1
ATOM 1390 C CA . PRO A 1 191 ? -14.793 -30.880 6.503 1.00 53.50 191 PRO A CA 1
ATOM 1391 C C . PRO A 1 191 ? -16.196 -31.181 5.970 1.00 53.50 191 PRO A C 1
ATOM 1393 O O . PRO A 1 191 ? -17.197 -30.867 6.618 1.00 53.50 191 PRO A O 1
ATOM 1396 N N . ALA A 1 192 ? -16.260 -31.769 4.774 1.00 53.91 192 ALA A N 1
ATOM 1397 C CA . ALA A 1 192 ? -17.519 -32.232 4.212 1.00 53.91 192 ALA A CA 1
ATOM 1398 C C . ALA A 1 192 ? -18.125 -33.269 5.167 1.00 53.91 192 ALA A C 1
ATOM 1400 O O . ALA A 1 192 ? -17.453 -34.217 5.571 1.00 53.91 192 ALA A O 1
ATOM 1401 N N . VAL A 1 193 ? -19.385 -33.074 5.548 1.00 49.38 193 VAL A N 1
ATOM 1402 C CA . VAL A 1 193 ? -20.155 -34.109 6.241 1.00 49.38 193 VAL A CA 1
ATOM 1403 C C . VAL A 1 193 ? -20.289 -35.274 5.263 1.00 49.38 193 VAL A C 1
ATOM 1405 O O . VAL A 1 193 ? -20.768 -35.065 4.150 1.00 49.38 193 VAL A O 1
ATOM 1408 N N . GLU A 1 194 ? -19.832 -36.470 5.642 1.00 41.53 194 GLU A N 1
ATOM 1409 C CA . GLU A 1 194 ? -19.985 -37.684 4.835 1.00 41.53 194 GLU A CA 1
ATOM 1410 C C . GLU A 1 194 ? -21.479 -37.928 4.584 1.00 41.53 194 GLU A C 1
ATOM 1412 O O . GLU A 1 194 ? -22.210 -38.434 5.437 1.00 41.53 194 GLU A O 1
ATOM 1417 N N . ALA A 1 195 ? -21.961 -37.506 3.415 1.00 41.69 195 ALA A N 1
ATOM 1418 C CA . ALA A 1 195 ? -23.279 -37.874 2.939 1.00 41.69 195 ALA A CA 1
ATOM 1419 C C . ALA A 1 195 ? -23.241 -39.374 2.639 1.00 41.69 195 ALA A C 1
ATOM 1421 O O . ALA A 1 195 ? -22.440 -39.823 1.820 1.00 41.69 195 ALA A O 1
ATOM 1422 N N . ALA A 1 196 ? -24.076 -40.133 3.349 1.00 40.97 196 ALA A N 1
ATOM 1423 C CA . ALA A 1 196 ? -24.208 -41.572 3.194 1.00 40.97 196 ALA A CA 1
ATOM 1424 C C . ALA A 1 196 ? -24.300 -41.962 1.710 1.00 40.97 196 ALA A C 1
ATOM 1426 O O . ALA A 1 196 ? -25.153 -41.468 0.971 1.00 40.97 196 ALA A O 1
ATOM 1427 N N . ASP A 1 197 ? -23.394 -42.852 1.317 1.00 42.47 197 ASP A N 1
ATOM 1428 C CA . ASP A 1 197 ? -23.289 -43.479 0.008 1.00 42.47 197 ASP A CA 1
ATOM 1429 C C . ASP A 1 197 ? -24.640 -44.060 -0.444 1.00 42.47 197 ASP A C 1
ATOM 1431 O O . ASP A 1 197 ? -25.112 -45.078 0.067 1.00 42.47 197 ASP A O 1
ATOM 1435 N N . GLN A 1 198 ? -25.285 -43.386 -1.396 1.00 46.12 198 GLN A N 1
ATOM 1436 C CA . GLN A 1 198 ? -26.362 -43.949 -2.204 1.00 46.12 198 GLN A CA 1
ATOM 1437 C C . GLN A 1 198 ? -26.079 -43.684 -3.689 1.00 46.12 198 GLN A C 1
ATOM 1439 O O . GLN A 1 198 ? -26.606 -42.755 -4.291 1.00 46.12 198 GLN A O 1
ATOM 1444 N N . GLY A 1 199 ? -25.234 -44.528 -4.287 1.00 46.84 199 GLY A N 1
ATOM 1445 C CA . GLY A 1 199 ? -25.517 -45.141 -5.593 1.00 46.84 199 GLY A CA 1
ATOM 1446 C C . GLY A 1 199 ? -25.637 -44.241 -6.832 1.00 46.84 199 GLY A C 1
ATOM 1447 O O . GLY A 1 199 ? -26.503 -44.492 -7.666 1.00 46.84 199 GLY A O 1
ATOM 1448 N N . VAL A 1 200 ? -24.770 -43.237 -7.009 1.00 48.72 200 VAL A N 1
ATOM 1449 C CA . VAL A 1 200 ? -24.719 -42.407 -8.245 1.00 48.72 200 VAL A CA 1
ATOM 1450 C C . VAL A 1 200 ? -23.647 -42.892 -9.252 1.00 48.72 200 VAL A C 1
ATOM 1452 O O . VAL A 1 200 ? -23.507 -42.343 -10.344 1.00 48.72 200 VAL A O 1
ATOM 1455 N N . GLY A 1 201 ? -22.906 -43.961 -8.930 1.00 43.28 201 GLY A N 1
ATOM 1456 C CA . GLY A 1 201 ? -21.736 -44.420 -9.699 1.00 43.28 201 GLY A CA 1
ATOM 1457 C C . GLY A 1 201 ? -22.013 -44.980 -11.103 1.00 43.28 201 GLY A C 1
ATOM 1458 O O . GLY A 1 201 ? -21.192 -44.799 -12.002 1.00 43.28 201 GLY A O 1
ATOM 1459 N N . ASP A 1 202 ? -23.174 -45.597 -11.337 1.00 49.50 202 ASP A N 1
ATOM 1460 C CA . ASP A 1 202 ? -23.380 -46.394 -12.560 1.00 49.50 202 ASP A CA 1
ATOM 1461 C C . ASP A 1 202 ? -23.884 -45.580 -13.764 1.00 49.50 202 ASP A C 1
ATOM 1463 O O . ASP A 1 202 ? -23.647 -45.944 -14.918 1.00 49.50 202 ASP A O 1
ATOM 1467 N N . GLN A 1 203 ? -24.547 -44.442 -13.530 1.00 51.69 203 GLN A N 1
ATOM 1468 C CA . GLN A 1 203 ? -25.147 -43.649 -14.614 1.00 51.69 203 GLN A CA 1
ATOM 1469 C C . GLN A 1 203 ? -24.140 -42.719 -15.311 1.00 51.69 203 GLN A C 1
ATOM 1471 O O . GLN A 1 203 ? -24.250 -42.482 -16.516 1.00 51.69 203 GLN A O 1
ATOM 1476 N N . GLN A 1 204 ? -23.121 -42.228 -14.596 1.00 57.38 204 GLN A N 1
ATOM 1477 C CA . GLN A 1 204 ? -22.110 -41.332 -15.177 1.00 57.38 204 GLN A CA 1
ATOM 1478 C C . GLN A 1 204 ? -21.122 -42.062 -16.097 1.00 57.38 204 GLN A C 1
ATOM 1480 O O . GLN A 1 204 ? -20.709 -41.502 -17.114 1.00 57.38 204 GLN A O 1
ATOM 1485 N N . GLN A 1 205 ? -20.798 -43.329 -15.811 1.00 56.81 205 GLN A N 1
ATOM 1486 C CA . GLN A 1 205 ? -19.906 -44.116 -16.673 1.00 56.81 205 GLN A CA 1
ATOM 1487 C C . GLN A 1 205 ? -20.534 -44.433 -18.038 1.00 56.81 205 GLN A C 1
ATOM 1489 O O . GLN A 1 205 ? -19.837 -44.407 -19.053 1.00 56.81 205 GLN A O 1
ATOM 1494 N N . GLN A 1 206 ? -21.853 -44.654 -18.096 1.00 58.38 206 GLN A N 1
ATOM 1495 C CA . GLN A 1 206 ? -22.550 -44.903 -19.365 1.00 58.38 206 GLN A CA 1
ATOM 1496 C C . GLN A 1 206 ? -22.635 -43.647 -20.246 1.00 58.38 206 GLN A C 1
ATOM 1498 O O . GLN A 1 206 ? -22.494 -43.749 -21.466 1.00 58.38 206 GLN A O 1
ATOM 1503 N N . GLN A 1 207 ? -22.787 -42.455 -19.654 1.00 60.12 207 GLN A N 1
ATOM 1504 C CA . GLN A 1 207 ? -22.757 -41.195 -20.412 1.00 60.12 207 GLN A CA 1
ATOM 1505 C C . GLN A 1 207 ? -21.356 -40.855 -20.940 1.00 60.12 207 GLN A C 1
ATOM 1507 O O . GLN A 1 207 ? -21.232 -40.405 -22.081 1.00 60.12 207 GLN A O 1
ATOM 1512 N N . GLN A 1 208 ? -20.294 -41.123 -20.170 1.00 61.00 208 GLN A N 1
ATOM 1513 C CA . GLN A 1 208 ? -18.915 -40.921 -20.641 1.00 61.00 208 GLN A CA 1
ATOM 1514 C C . GLN A 1 208 ? -18.543 -41.863 -21.794 1.00 61.00 208 GLN A C 1
ATOM 1516 O O . GLN A 1 208 ? -17.945 -41.417 -22.774 1.00 61.00 208 GLN A O 1
ATOM 1521 N N . GLN A 1 209 ? -18.959 -43.135 -21.747 1.00 61.47 209 GLN A N 1
ATOM 1522 C CA . GLN A 1 209 ? -18.704 -44.080 -22.844 1.00 61.47 209 GLN A CA 1
ATOM 1523 C C . GLN A 1 209 ? -19.445 -43.730 -24.143 1.00 61.47 209 GLN A C 1
ATOM 1525 O O . GLN A 1 209 ? -18.948 -44.057 -25.223 1.00 61.47 209 GLN A O 1
ATOM 1530 N N . GLN A 1 210 ? -20.599 -43.055 -24.070 1.00 60.62 210 GLN A N 1
ATOM 1531 C CA . GLN A 1 210 ? -21.309 -42.571 -25.262 1.00 60.62 210 GLN A CA 1
ATOM 1532 C C . GLN A 1 210 ? -20.655 -41.324 -25.873 1.00 60.62 210 GLN A C 1
ATOM 1534 O O . GLN A 1 210 ? -20.591 -41.218 -27.096 1.00 60.62 210 GLN A O 1
ATOM 1539 N N . GLN A 1 211 ? -20.111 -40.410 -25.059 1.00 58.50 211 GLN A N 1
ATOM 1540 C CA . GLN A 1 211 ? -19.395 -39.231 -25.571 1.00 58.50 211 GLN A CA 1
ATOM 1541 C C . GLN A 1 211 ? -18.048 -39.577 -26.215 1.00 58.50 211 GLN A C 1
ATOM 1543 O O . GLN A 1 211 ? -17.674 -38.961 -27.213 1.00 58.50 211 GLN A O 1
ATOM 1548 N N . GLN A 1 212 ? -17.336 -40.587 -25.705 1.00 56.66 212 GLN A N 1
ATOM 1549 C CA . GLN A 1 212 ? -16.029 -40.982 -26.244 1.00 56.66 212 GLN A CA 1
ATOM 1550 C C . GLN A 1 212 ? -16.111 -41.545 -27.679 1.00 56.66 212 GLN A C 1
ATOM 1552 O O . GLN A 1 212 ? -15.126 -41.502 -28.406 1.00 56.66 212 GLN A O 1
ATOM 1557 N N . GLN A 1 213 ? -17.280 -42.035 -28.110 1.00 55.38 213 GLN A N 1
ATOM 1558 C CA . GLN A 1 213 ? -17.489 -42.615 -29.446 1.00 55.38 213 GLN A CA 1
ATOM 1559 C C . GLN A 1 213 ? -17.815 -41.575 -30.536 1.00 55.38 213 GLN A C 1
ATOM 1561 O O . GLN A 1 213 ? -17.935 -41.938 -31.702 1.00 55.38 213 GLN A O 1
ATOM 1566 N N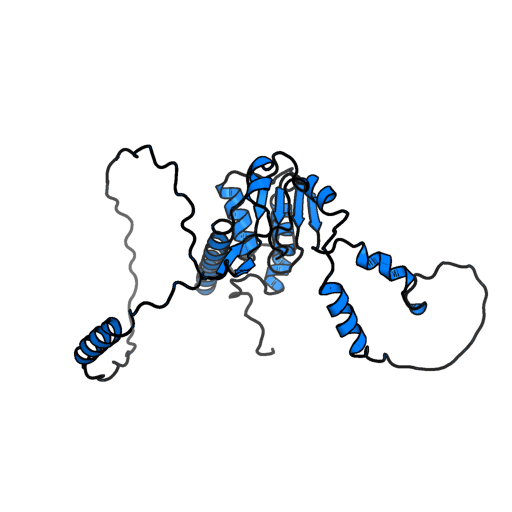 . GLN A 1 214 ? -17.957 -40.288 -30.189 1.00 52.44 214 GLN A N 1
ATOM 1567 C CA . GLN A 1 214 ? -18.285 -39.212 -31.142 1.00 52.44 214 GLN A CA 1
ATOM 1568 C C . GLN A 1 214 ? -17.109 -38.288 -31.504 1.00 52.44 214 GLN A C 1
ATOM 1570 O O . GLN A 1 214 ? -17.299 -37.325 -32.245 1.00 52.44 214 GLN A O 1
ATOM 1575 N N . LEU A 1 215 ? -15.890 -38.574 -31.040 1.00 48.88 215 LEU A N 1
ATOM 1576 C CA . LEU A 1 215 ? -14.703 -37.754 -31.314 1.00 48.88 215 LEU A CA 1
ATOM 1577 C C . LEU A 1 215 ? -13.607 -38.559 -32.028 1.00 48.88 215 LEU A C 1
ATOM 1579 O O . LEU A 1 215 ? -12.513 -38.723 -31.502 1.00 48.88 215 LEU A O 1
ATOM 1583 N N . ASP A 1 216 ? -13.891 -39.006 -33.252 1.00 38.44 216 ASP A N 1
ATOM 1584 C CA . ASP A 1 216 ? -12.869 -39.424 -34.220 1.00 38.44 216 ASP A CA 1
ATOM 1585 C C . ASP A 1 216 ? -12.793 -38.386 -35.351 1.00 38.44 216 ASP A C 1
ATOM 1587 O O . ASP A 1 216 ? -13.509 -38.453 -36.351 1.00 38.44 216 ASP A O 1
ATOM 1591 N N . VAL A 1 217 ? -11.916 -37.391 -35.186 1.00 45.78 217 VAL A N 1
ATOM 1592 C CA . VAL A 1 217 ? -11.483 -36.502 -36.276 1.00 45.78 217 VAL A CA 1
ATOM 1593 C C . VAL A 1 217 ? -9.976 -36.709 -36.455 1.00 45.78 217 VAL A C 1
ATOM 1595 O O . VAL A 1 217 ? -9.225 -36.499 -35.500 1.00 45.78 217 VAL A O 1
ATOM 1598 N N . PRO A 1 218 ? -9.493 -37.142 -37.634 1.00 41.16 218 PRO A N 1
ATOM 1599 C CA . PRO A 1 218 ? -8.092 -37.499 -37.804 1.00 41.16 218 PRO A CA 1
ATOM 1600 C C . PRO A 1 218 ? -7.181 -36.268 -37.726 1.00 41.16 218 PRO A C 1
ATOM 1602 O O . PRO A 1 218 ? -7.375 -35.265 -38.414 1.00 41.16 218 PRO A O 1
ATOM 1605 N N . TYR A 1 219 ? -6.149 -36.373 -36.888 1.00 36.34 219 TYR A N 1
ATOM 1606 C CA . TYR A 1 219 ? -5.113 -35.365 -36.679 1.00 36.34 219 TYR A CA 1
ATOM 1607 C C . TYR A 1 219 ? -4.211 -35.265 -37.924 1.00 36.34 219 TYR A C 1
ATOM 1609 O O . TYR A 1 219 ? -3.271 -36.039 -38.097 1.00 36.34 219 TYR A O 1
ATOM 1617 N N . GLY A 1 220 ? -4.518 -34.326 -38.823 1.00 37.28 220 GLY A N 1
ATOM 1618 C CA . GLY A 1 220 ? -3.756 -34.058 -40.044 1.00 37.28 220 GLY A CA 1
ATOM 1619 C C . GLY A 1 220 ? -3.011 -32.722 -39.997 1.00 37.28 220 GLY A C 1
ATOM 1620 O O . GLY A 1 220 ? -3.627 -31.672 -40.117 1.00 37.28 220 GLY A O 1
ATOM 1621 N N . SER A 1 221 ? -1.681 -32.796 -39.874 1.00 41.53 221 SER A N 1
ATOM 1622 C CA . SER A 1 221 ? -0.657 -31.816 -40.302 1.00 41.53 221 SER A CA 1
ATOM 1623 C C . SER A 1 221 ? -0.892 -30.314 -40.039 1.00 41.53 221 SER A C 1
ATOM 1625 O O . SER A 1 221 ? -1.596 -29.631 -40.778 1.00 41.53 221 SER A O 1
ATOM 1627 N N . SER A 1 222 ? -0.152 -29.765 -39.069 1.00 41.03 222 SER A N 1
ATOM 1628 C CA . SER A 1 222 ? -0.027 -28.324 -38.803 1.00 41.03 222 SER A CA 1
ATOM 1629 C C . SER A 1 222 ? 0.430 -27.528 -40.041 1.00 41.03 22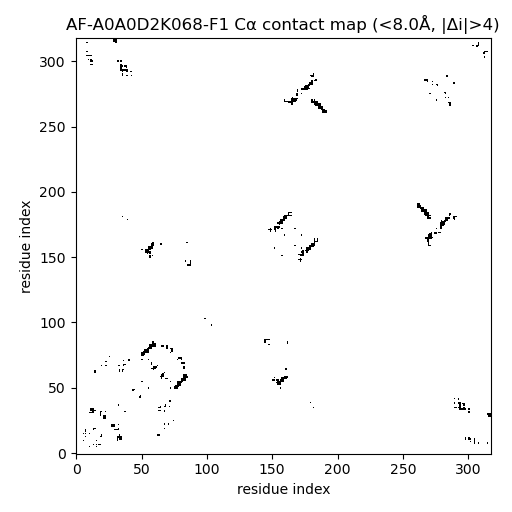2 SER A C 1
ATOM 1631 O O . SER A 1 222 ? 1.461 -27.874 -40.632 1.00 41.03 222 SER A O 1
ATOM 1633 N N . PRO A 1 223 ? -0.235 -26.420 -40.419 1.00 35.56 223 PRO A N 1
ATOM 1634 C CA . PRO A 1 223 ? 0.272 -25.548 -41.468 1.00 35.56 223 PRO A CA 1
ATOM 1635 C C . PRO A 1 223 ? 1.460 -24.721 -40.955 1.00 35.56 223 PRO A C 1
ATOM 1637 O O . PRO A 1 223 ? 1.372 -24.006 -39.957 1.00 35.56 223 PRO A O 1
ATOM 1640 N N . ARG A 1 224 ? 2.595 -24.825 -41.658 1.00 32.41 224 ARG A N 1
ATOM 1641 C CA . ARG A 1 224 ? 3.775 -23.972 -41.455 1.00 32.41 224 ARG A CA 1
ATOM 1642 C C . ARG A 1 224 ? 3.419 -22.528 -41.807 1.00 32.41 224 ARG A C 1
ATOM 1644 O O . ARG A 1 224 ? 3.046 -22.255 -42.945 1.00 32.41 224 ARG A O 1
ATOM 1651 N N . TYR A 1 225 ? 3.611 -21.603 -40.872 1.00 30.23 225 TYR A N 1
ATOM 1652 C CA . TYR A 1 225 ? 3.531 -20.172 -41.154 1.00 30.23 225 TYR A CA 1
ATOM 1653 C C . TYR A 1 225 ? 4.762 -19.746 -41.967 1.00 30.23 225 TYR A C 1
ATOM 1655 O O . TYR A 1 225 ? 5.882 -19.743 -41.457 1.00 30.23 225 TYR A O 1
ATOM 1663 N N . GLN A 1 226 ? 4.564 -19.419 -43.246 1.00 28.28 226 GLN A N 1
ATOM 1664 C CA . GLN A 1 226 ? 5.565 -18.720 -44.050 1.00 28.28 226 GLN A CA 1
ATOM 1665 C C . GLN A 1 226 ? 5.445 -17.221 -43.779 1.00 28.28 226 GLN A C 1
ATOM 1667 O O . GLN A 1 226 ? 4.372 -16.636 -43.917 1.00 28.28 226 GLN A O 1
ATOM 1672 N N . THR A 1 227 ? 6.548 -16.592 -43.388 1.00 37.53 227 THR A N 1
ATOM 1673 C CA . THR A 1 227 ? 6.640 -15.140 -43.281 1.00 37.53 227 THR A CA 1
ATOM 1674 C C . THR A 1 227 ? 6.903 -14.561 -44.667 1.00 37.53 227 THR A C 1
ATOM 1676 O O . THR A 1 227 ? 7.928 -14.838 -45.287 1.00 37.53 227 THR A O 1
ATOM 1679 N N . SER A 1 228 ? 5.993 -13.724 -45.163 1.00 33.69 228 SER A N 1
ATOM 1680 C CA . SER A 1 228 ? 6.327 -12.791 -46.236 1.00 33.69 228 SER A CA 1
ATOM 1681 C C . SER A 1 228 ? 5.776 -11.397 -45.937 1.00 33.69 228 SER A C 1
ATOM 1683 O O . SER A 1 228 ? 4.593 -11.185 -45.706 1.00 33.69 228 SER A O 1
ATOM 1685 N N . SER A 1 229 ? 6.757 -10.505 -45.826 1.00 37.56 229 SER A N 1
ATOM 1686 C CA . SER A 1 229 ? 6.818 -9.056 -45.989 1.00 37.56 229 SER A CA 1
ATOM 1687 C C . SER A 1 229 ? 5.564 -8.256 -46.380 1.00 37.56 229 SER A C 1
ATOM 1689 O O . SER A 1 229 ? 4.810 -8.614 -47.278 1.00 37.56 229 SER A O 1
ATOM 1691 N N . SER A 1 230 ? 5.550 -7.037 -45.826 1.00 35.62 230 SER A N 1
ATOM 1692 C CA . SER A 1 230 ? 4.895 -5.795 -46.267 1.00 35.62 230 SER A CA 1
ATOM 1693 C C . SER A 1 230 ? 3.425 -5.573 -45.890 1.00 35.62 230 SER A C 1
ATOM 1695 O O . SER A 1 230 ? 2.508 -5.811 -46.665 1.00 35.62 230 SER A O 1
ATOM 1697 N N . TYR A 1 231 ? 3.219 -4.964 -44.716 1.00 28.58 231 TYR A N 1
ATOM 1698 C CA . TYR A 1 231 ? 2.033 -4.150 -44.452 1.00 28.58 231 TYR A CA 1
ATOM 1699 C C . TYR A 1 231 ? 2.451 -2.825 -43.803 1.00 28.58 231 TYR A C 1
ATOM 1701 O O . TYR A 1 231 ? 3.106 -2.802 -42.761 1.00 28.58 231 TYR A O 1
ATOM 1709 N N . SER A 1 232 ? 2.109 -1.727 -44.474 1.00 32.47 232 SER A N 1
ATOM 1710 C CA . SER A 1 232 ? 2.343 -0.342 -44.058 1.00 32.47 232 SER A CA 1
ATOM 1711 C C . SER A 1 232 ? 1.032 0.212 -43.496 1.00 32.47 232 SER A C 1
ATOM 1713 O O . SER A 1 232 ? 0.022 0.125 -44.199 1.00 32.47 232 SER A O 1
ATOM 1715 N N . PRO A 1 233 ? 0.976 0.766 -42.272 1.00 38.22 233 PRO A N 1
ATOM 1716 C CA . PRO A 1 233 ? -0.268 1.319 -41.763 1.00 38.22 233 PRO A CA 1
ATOM 1717 C C . PRO A 1 233 ? -0.413 2.786 -42.188 1.00 38.22 233 PRO A C 1
ATOM 1719 O O . PRO A 1 233 ? 0.244 3.677 -41.653 1.00 38.22 233 PRO A O 1
ATOM 1722 N N . ALA A 1 234 ? -1.321 3.040 -43.130 1.00 31.00 234 ALA A N 1
ATOM 1723 C CA . ALA A 1 234 ? -1.969 4.341 -43.245 1.00 31.00 234 ALA A CA 1
ATOM 1724 C C . ALA A 1 234 ? -3.014 4.470 -42.122 1.00 31.00 234 ALA A C 1
ATOM 1726 O O . ALA A 1 234 ? -3.827 3.570 -41.911 1.00 31.00 234 ALA A O 1
ATOM 1727 N N . ALA A 1 235 ? -2.971 5.578 -41.384 1.00 36.84 235 ALA A N 1
ATOM 1728 C CA . ALA A 1 235 ? -3.929 5.898 -40.330 1.00 36.84 235 ALA A CA 1
ATOM 1729 C C . ALA A 1 235 ? -5.281 6.354 -40.909 1.00 36.84 235 ALA A C 1
ATOM 1731 O O . ALA A 1 235 ? -5.287 7.130 -41.866 1.00 36.84 235 ALA A O 1
ATOM 1732 N N . PRO A 1 236 ? -6.413 6.002 -40.275 1.00 31.86 236 PRO A N 1
ATOM 1733 C CA . PRO A 1 236 ? -7.631 6.793 -40.364 1.00 31.86 236 PRO A CA 1
ATOM 1734 C C . PRO A 1 236 ? -7.941 7.515 -39.041 1.00 31.86 236 PRO A C 1
ATOM 1736 O O . PRO A 1 236 ? -7.868 6.950 -37.949 1.00 31.86 236 PRO A O 1
ATOM 1739 N N . SER A 1 237 ? -8.274 8.798 -39.175 1.00 30.81 237 SER A N 1
ATOM 1740 C CA . SER A 1 237 ? -8.785 9.716 -38.145 1.00 30.81 237 SER A CA 1
ATOM 1741 C C . SER A 1 237 ? -10.273 9.433 -37.808 1.00 30.81 237 SER A C 1
ATOM 1743 O O . SER A 1 237 ? -10.894 8.603 -38.470 1.00 30.81 237 SER A O 1
ATOM 1745 N N . PRO A 1 238 ? -10.855 10.072 -36.768 1.00 44.19 238 PRO A N 1
ATOM 1746 C CA . PRO A 1 238 ? -11.999 9.547 -36.026 1.00 44.19 238 PRO A CA 1
ATOM 1747 C C . PRO A 1 238 ? -13.346 9.952 -36.636 1.00 44.19 238 PRO A C 1
ATOM 1749 O O . PRO A 1 238 ? -13.534 11.096 -37.045 1.00 44.19 238 PRO A O 1
ATOM 1752 N N . SER A 1 239 ? -14.325 9.049 -36.597 1.00 31.12 239 SER A N 1
ATOM 1753 C CA . SER A 1 239 ? -15.734 9.392 -36.806 1.00 31.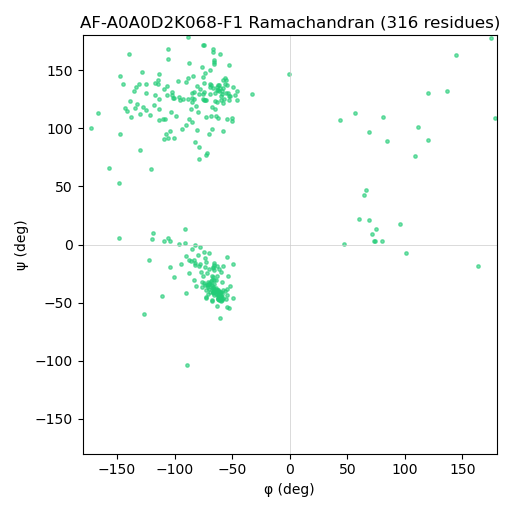12 239 SER A CA 1
ATOM 1754 C C . SER A 1 239 ? -16.614 8.633 -35.818 1.00 31.12 239 SER A C 1
ATOM 1756 O O . SER A 1 239 ? -16.554 7.409 -35.724 1.00 31.12 239 SER A O 1
ATOM 1758 N N 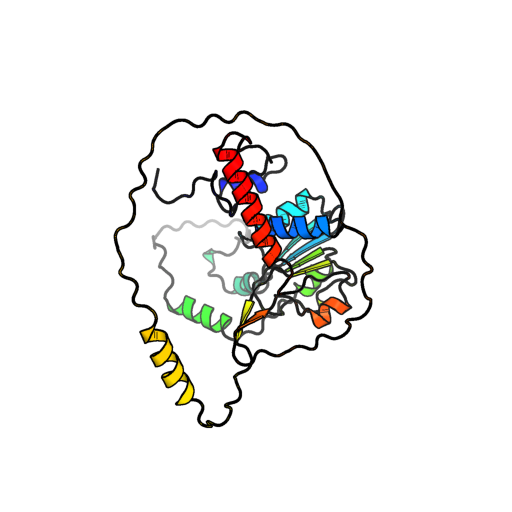. ALA A 1 240 ? -17.393 9.404 -35.069 1.00 32.09 240 ALA A N 1
ATOM 1759 C CA . ALA A 1 240 ? -18.361 8.980 -34.072 1.00 32.09 240 ALA A CA 1
ATOM 1760 C C . ALA A 1 240 ? -19.566 8.226 -34.664 1.00 32.09 240 ALA A C 1
ATOM 1762 O O . ALA A 1 240 ? -19.790 8.284 -35.874 1.00 32.09 240 ALA A O 1
ATOM 1763 N N . CYS A 1 241 ? -20.338 7.606 -33.753 1.00 24.50 241 CYS A N 1
ATOM 1764 C CA . CYS A 1 241 ? -21.817 7.515 -33.658 1.00 24.50 241 CYS A CA 1
ATOM 1765 C C . CYS A 1 241 ? -22.257 6.119 -33.118 1.00 24.50 241 CYS A C 1
ATOM 1767 O O . CYS A 1 241 ? -21.488 5.170 -33.231 1.00 24.50 241 CYS A O 1
ATOM 1769 N N . PRO A 1 242 ? -23.500 5.916 -32.628 1.00 38.44 242 PRO A N 1
ATOM 1770 C CA . PRO A 1 242 ? -24.142 6.561 -31.469 1.00 38.44 242 PRO A CA 1
ATOM 1771 C C . PRO A 1 242 ? -24.985 5.578 -30.589 1.00 38.44 242 PRO A C 1
ATOM 1773 O O . PRO A 1 242 ? -25.376 4.510 -31.036 1.00 38.44 242 PRO A O 1
ATOM 1776 N N . GLY A 1 243 ? -25.312 5.999 -29.357 1.00 29.42 243 GLY A N 1
ATOM 1777 C CA . GLY A 1 243 ? -26.590 5.783 -28.637 1.00 29.42 243 GLY A CA 1
ATOM 1778 C C . GLY A 1 243 ? -27.168 4.377 -28.372 1.00 29.42 243 GLY A C 1
ATOM 1779 O O . GLY A 1 243 ? -27.746 3.769 -29.262 1.00 29.42 243 GLY A O 1
ATOM 1780 N N . VAL A 1 244 ? -27.210 3.988 -27.091 1.00 32.50 244 VAL A N 1
ATOM 1781 C CA . VAL A 1 244 ? -28.276 3.177 -26.451 1.00 32.50 244 VAL A CA 1
ATOM 1782 C C . VAL A 1 244 ? -28.381 3.653 -24.989 1.00 32.50 244 VAL A C 1
ATOM 1784 O O . VAL A 1 244 ? -27.432 3.506 -24.231 1.00 32.50 244 VAL A O 1
ATOM 1787 N N . ALA A 1 245 ? -29.299 4.578 -24.701 1.00 30.22 245 ALA A N 1
ATOM 1788 C CA . ALA A 1 245 ? -30.658 4.362 -24.184 1.00 30.22 245 ALA A CA 1
ATOM 1789 C C . ALA A 1 245 ? -30.686 4.136 -22.661 1.00 30.22 245 ALA A C 1
ATOM 1791 O O . ALA A 1 245 ? -30.240 3.105 -22.161 1.00 30.22 245 ALA A O 1
ATOM 1792 N N . ASP A 1 246 ? -31.228 5.138 -21.964 1.00 34.12 246 ASP A N 1
ATOM 1793 C CA . ASP A 1 246 ? -31.616 5.111 -20.557 1.00 34.12 246 ASP A CA 1
ATOM 1794 C C . ASP A 1 246 ? -32.560 3.934 -20.276 1.00 34.12 246 ASP A C 1
ATOM 1796 O O . ASP A 1 246 ? -33.550 3.726 -20.982 1.00 34.12 246 ASP A O 1
ATOM 1800 N N . GLY A 1 247 ? -32.250 3.168 -19.233 1.00 30.73 247 GLY A N 1
ATOM 1801 C CA . GLY A 1 247 ? -33.093 2.101 -18.712 1.00 30.73 247 GLY A CA 1
ATOM 1802 C C . GLY A 1 247 ? -32.981 2.070 -17.195 1.00 30.73 247 GLY A C 1
ATOM 1803 O O . GLY A 1 247 ? -31.893 1.879 -16.654 1.00 30.73 247 GLY A O 1
ATOM 1804 N N . ASP A 1 248 ? -34.111 2.306 -16.536 1.00 29.84 248 ASP A N 1
ATOM 1805 C CA . ASP A 1 248 ? -34.289 2.356 -15.090 1.00 29.84 248 ASP A CA 1
ATOM 1806 C C . ASP A 1 248 ? -33.643 1.168 -14.359 1.00 29.84 248 ASP A C 1
ATOM 1808 O O . ASP A 1 248 ? -33.898 -0.001 -14.658 1.00 29.84 248 ASP A O 1
ATOM 1812 N N . ALA A 1 249 ? -32.827 1.475 -13.349 1.00 30.02 249 ALA A N 1
ATOM 1813 C CA . ALA A 1 249 ? -32.290 0.491 -12.419 1.00 30.02 249 ALA A CA 1
ATOM 1814 C C . ALA A 1 249 ? -33.402 0.017 -11.463 1.00 30.02 249 ALA A C 1
ATOM 1816 O O . ALA A 1 249 ? -33.994 0.853 -10.772 1.00 30.02 249 ALA A O 1
ATOM 1817 N N . PRO A 1 250 ? -33.691 -1.294 -11.347 1.00 34.59 250 PRO A N 1
ATOM 1818 C CA . PRO A 1 250 ? -34.616 -1.758 -10.333 1.00 34.59 250 PRO A CA 1
ATOM 1819 C C . PRO A 1 250 ? -33.928 -1.734 -8.965 1.00 34.59 250 PRO A C 1
ATOM 1821 O O . PRO A 1 250 ? -32.874 -2.333 -8.745 1.00 34.59 250 PRO A O 1
ATOM 1824 N N . ALA A 1 251 ? -34.567 -1.035 -8.032 1.00 32.50 251 ALA A N 1
ATOM 1825 C CA . ALA A 1 251 ? -34.330 -1.177 -6.609 1.00 32.50 251 ALA A CA 1
ATOM 1826 C C . ALA A 1 251 ? -34.709 -2.597 -6.150 1.00 32.50 251 ALA A C 1
ATOM 1828 O O . ALA A 1 251 ? -35.786 -3.088 -6.482 1.00 32.50 251 ALA A O 1
ATOM 1829 N N . GLY A 1 252 ? -33.854 -3.216 -5.332 1.00 33.53 252 GLY A N 1
ATOM 1830 C CA . GLY A 1 252 ? -34.205 -4.397 -4.539 1.00 33.53 252 GLY A CA 1
ATOM 1831 C C . GLY A 1 252 ? -33.364 -5.640 -4.823 1.00 33.53 252 GLY A C 1
ATOM 1832 O O . GLY A 1 252 ? -33.749 -6.485 -5.620 1.00 33.53 252 GLY A O 1
ATOM 1833 N N . ALA A 1 253 ? -32.261 -5.790 -4.088 1.00 29.59 253 ALA A N 1
ATOM 1834 C CA . ALA A 1 253 ? -31.688 -7.094 -3.750 1.00 29.59 253 ALA A CA 1
ATOM 1835 C C . ALA A 1 253 ? -30.832 -6.963 -2.479 1.00 29.59 253 ALA A C 1
ATOM 1837 O O . ALA A 1 253 ? -29.610 -7.088 -2.495 1.00 29.59 253 ALA A O 1
ATOM 1838 N N . SER A 1 254 ? -31.483 -6.660 -1.356 1.00 35.59 254 SER A N 1
ATOM 1839 C CA . SER A 1 254 ? -30.958 -7.016 -0.042 1.00 35.59 254 SER A CA 1
ATOM 1840 C C . SER A 1 254 ? -31.134 -8.525 0.150 1.00 35.59 254 SER A C 1
ATOM 1842 O O . SER A 1 254 ? -32.242 -9.042 0.044 1.00 35.59 254 SER A O 1
ATOM 1844 N N . GLY A 1 255 ? -30.039 -9.227 0.446 1.00 34.31 255 GLY A N 1
ATOM 1845 C CA . GLY A 1 255 ? -30.068 -10.622 0.891 1.00 34.31 255 GLY A CA 1
ATOM 1846 C C . GLY A 1 255 ? -29.548 -11.635 -0.126 1.00 34.31 255 GLY A C 1
ATOM 1847 O O . GLY A 1 255 ? -30.317 -12.404 -0.688 1.00 34.31 255 GLY A O 1
ATOM 1848 N N . ALA A 1 256 ? -28.226 -11.714 -0.282 1.00 31.28 256 ALA A N 1
ATOM 1849 C CA . ALA A 1 256 ? -27.580 -12.952 -0.708 1.00 31.28 256 ALA A CA 1
ATOM 1850 C C . ALA A 1 256 ? -26.881 -13.554 0.515 1.00 31.28 256 ALA A C 1
ATOM 1852 O O . ALA A 1 256 ? -25.756 -13.199 0.860 1.00 31.28 256 ALA A O 1
ATOM 1853 N N . ALA A 1 257 ? -27.620 -14.414 1.217 1.00 32.12 257 ALA A N 1
ATOM 1854 C CA . ALA A 1 257 ? -27.097 -15.268 2.267 1.00 32.12 257 ALA A CA 1
ATOM 1855 C C . ALA A 1 257 ? -25.973 -16.157 1.713 1.00 32.12 257 ALA A C 1
ATOM 1857 O O . ALA A 1 257 ? -26.054 -16.655 0.589 1.00 32.12 257 ALA A O 1
ATOM 1858 N N . ALA A 1 258 ? -24.940 -16.347 2.531 1.00 39.00 258 ALA A N 1
ATOM 1859 C CA . ALA A 1 258 ? -23.804 -17.215 2.274 1.00 39.00 258 ALA A CA 1
ATOM 1860 C C . ALA A 1 258 ? -24.257 -18.618 1.834 1.00 39.00 258 ALA A C 1
ATOM 1862 O O . ALA A 1 258 ? -24.756 -19.409 2.634 1.00 39.00 258 ALA A O 1
ATOM 1863 N N . GLN A 1 259 ? -24.055 -18.941 0.558 1.00 33.97 259 GLN A N 1
ATOM 1864 C CA . GLN A 1 259 ? -24.081 -20.321 0.089 1.00 33.97 259 GLN A CA 1
ATOM 1865 C C . GLN A 1 259 ? -22.718 -20.936 0.408 1.00 33.97 259 GLN A C 1
ATOM 1867 O O . GLN A 1 259 ? -21.729 -20.688 -0.280 1.00 33.97 259 GLN A O 1
ATOM 1872 N N . GLY A 1 260 ? -22.656 -21.684 1.510 1.00 36.00 260 GLY A N 1
ATOM 1873 C CA . GLY A 1 260 ? -21.459 -22.407 1.925 1.00 36.00 260 GLY A CA 1
ATOM 1874 C C . GLY A 1 260 ? -21.100 -23.491 0.911 1.00 36.00 260 GLY A C 1
ATOM 1875 O O . GLY A 1 260 ? -21.805 -24.492 0.795 1.00 36.00 260 GLY A O 1
ATOM 1876 N N . GLN A 1 261 ? -19.997 -23.301 0.187 1.00 40.75 261 GLN A N 1
ATOM 1877 C CA . GLN A 1 261 ? -19.359 -24.376 -0.569 1.00 40.75 261 GLN A CA 1
ATOM 1878 C C . GLN A 1 261 ? -18.760 -25.377 0.430 1.00 40.75 261 GLN A C 1
ATOM 1880 O O . GLN A 1 261 ? -17.828 -25.056 1.167 1.00 40.75 261 GLN A O 1
ATOM 1885 N N . GLN A 1 262 ? -19.349 -26.572 0.502 1.00 39.16 262 GLN A N 1
ATOM 1886 C CA . GLN A 1 262 ? -18.887 -27.669 1.354 1.00 39.16 262 GLN A CA 1
ATOM 1887 C C . GLN A 1 262 ? -17.684 -28.360 0.700 1.00 39.16 262 GLN A C 1
ATOM 1889 O O . GLN A 1 262 ? -17.764 -28.725 -0.469 1.00 39.16 262 GLN A O 1
ATOM 1894 N N . GLY A 1 263 ? -16.589 -28.544 1.450 1.00 56.66 263 GLY A N 1
ATOM 1895 C CA . GLY A 1 263 ? -15.337 -29.115 0.940 1.00 56.66 263 GLY A CA 1
ATOM 1896 C C . GLY A 1 263 ? -14.620 -28.192 -0.055 1.00 56.66 263 GLY A C 1
ATOM 1897 O O . GLY A 1 263 ? -14.924 -28.173 -1.242 1.00 56.66 263 GLY A O 1
ATOM 1898 N N . GLY A 1 264 ? -13.638 -27.422 0.417 1.00 75.12 264 GLY A N 1
ATOM 1899 C CA . GLY A 1 264 ? -12.858 -26.517 -0.432 1.00 75.12 264 GLY A CA 1
ATOM 1900 C C . GLY A 1 264 ? -11.882 -25.666 0.371 1.00 75.12 264 GLY A C 1
ATOM 1901 O O . GLY A 1 264 ? -11.852 -25.753 1.594 1.00 75.12 264 GLY A O 1
ATOM 1902 N N . TYR A 1 265 ? -11.081 -24.841 -0.299 1.00 84.38 265 TYR A N 1
ATOM 1903 C CA . TYR A 1 265 ? -10.282 -23.806 0.357 1.00 84.38 265 TYR A CA 1
ATOM 1904 C C . TYR A 1 265 ? -11.017 -22.468 0.280 1.00 84.38 265 TYR A C 1
ATOM 1906 O O . TYR A 1 265 ? -11.593 -22.144 -0.757 1.00 84.38 265 TYR A O 1
ATOM 1914 N N . HIS A 1 266 ? -10.972 -21.680 1.351 1.00 87.38 266 HIS A N 1
ATOM 1915 C CA . HIS A 1 266 ? -11.491 -20.317 1.364 1.00 87.38 266 HIS A CA 1
ATOM 1916 C C . HIS A 1 266 ? -10.352 -19.314 1.540 1.00 87.38 266 HIS A C 1
ATOM 1918 O O . HIS A 1 266 ? -9.335 -19.602 2.169 1.00 87.38 266 HIS A O 1
ATOM 1924 N N . VAL A 1 267 ? -10.506 -18.144 0.922 1.00 90.00 267 VAL A N 1
ATOM 1925 C CA . VAL A 1 267 ? -9.528 -17.058 1.004 1.00 90.00 267 VAL A CA 1
ATOM 1926 C C . VAL A 1 267 ? -9.963 -16.101 2.102 1.00 90.00 267 VAL A C 1
ATOM 1928 O O . VAL A 1 267 ? -11.080 -15.592 2.055 1.00 90.00 267 VAL A O 1
ATOM 1931 N N . VAL A 1 268 ? -9.084 -15.854 3.068 1.00 92.56 268 VAL A N 1
ATOM 1932 C CA . VAL A 1 268 ? -9.315 -14.944 4.195 1.00 92.56 268 VAL A CA 1
ATOM 1933 C C . VAL A 1 268 ? -8.176 -13.944 4.323 1.00 92.56 268 VAL A C 1
ATOM 1935 O O . VAL A 1 268 ? -7.026 -14.238 3.984 1.00 92.56 268 VAL A O 1
ATOM 1938 N N . GLY A 1 269 ? -8.514 -12.754 4.802 1.00 93.06 269 GLY A N 1
ATOM 1939 C CA . GLY A 1 269 ? -7.562 -11.674 5.013 1.00 93.06 269 GLY A CA 1
ATOM 1940 C C . GLY A 1 269 ? -6.897 -11.709 6.384 1.00 93.06 269 GLY A C 1
ATOM 1941 O O . 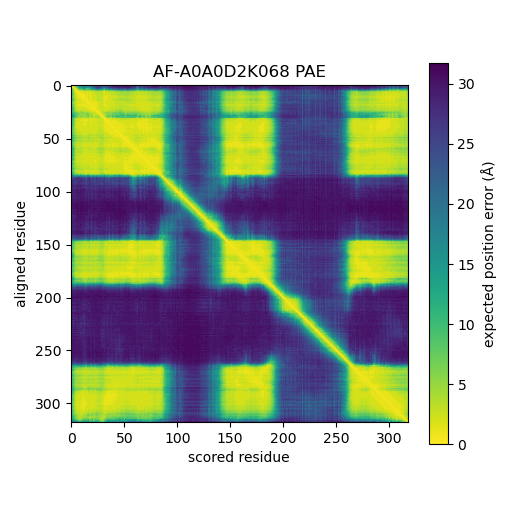GLY A 1 269 ? -7.181 -12.576 7.216 1.00 93.06 269 GLY A O 1
ATOM 1942 N N . ASP A 1 270 ? -5.998 -10.759 6.613 1.00 94.19 270 ASP A N 1
ATOM 1943 C CA . ASP A 1 270 ? -5.313 -10.593 7.896 1.00 94.19 270 ASP A CA 1
ATOM 1944 C C . ASP A 1 270 ? -6.187 -9.858 8.933 1.00 94.19 270 ASP A C 1
ATOM 1946 O O . ASP A 1 270 ? -5.838 -9.785 10.113 1.00 94.19 270 ASP A O 1
ATOM 1950 N N . VAL A 1 271 ? -7.327 -9.308 8.508 1.00 96.12 271 VAL A N 1
ATOM 1951 C CA . VAL A 1 271 ? -8.240 -8.510 9.331 1.00 96.12 271 VAL A CA 1
ATOM 1952 C C . VAL A 1 271 ? -9.500 -9.302 9.672 1.00 96.12 271 VAL A C 1
ATOM 1954 O O . VAL A 1 271 ? -10.133 -9.918 8.813 1.00 96.12 271 VAL A O 1
ATOM 1957 N N . ALA A 1 272 ? -9.932 -9.228 10.933 1.00 95.69 272 ALA A N 1
ATOM 1958 C CA . ALA A 1 272 ? -11.240 -9.709 11.365 1.00 95.69 272 ALA A CA 1
ATOM 1959 C C . ALA A 1 272 ? -12.355 -8.775 10.843 1.00 95.69 272 ALA A C 1
ATOM 1961 O O . ALA A 1 272 ? -12.871 -7.917 11.562 1.00 95.69 272 ALA A O 1
ATOM 1962 N N . PHE A 1 273 ? -12.705 -8.925 9.559 1.00 96.88 273 PHE A N 1
ATOM 1963 C CA . PHE A 1 273 ? -13.548 -7.996 8.791 1.00 96.88 273 PHE A CA 1
ATOM 1964 C C . PHE A 1 273 ? -14.854 -7.602 9.497 1.00 96.88 273 PHE A C 1
ATOM 1966 O O . PHE A 1 273 ? -15.197 -6.423 9.558 1.00 96.88 273 PHE A O 1
ATOM 1973 N N . GLU A 1 274 ? -15.570 -8.575 10.060 1.00 96.31 274 GLU A N 1
ATOM 1974 C CA . GLU A 1 274 ? -16.897 -8.353 10.642 1.00 96.31 274 GLU A CA 1
ATOM 1975 C C . GLU A 1 274 ? -16.864 -7.403 11.846 1.00 96.31 274 GLU A C 1
ATOM 1977 O O . GLU A 1 274 ? -17.702 -6.512 11.956 1.00 96.31 274 GLU A O 1
ATOM 1982 N N . GLU A 1 275 ? -15.886 -7.544 12.740 1.00 97.31 275 GLU A N 1
ATOM 1983 C CA . GLU A 1 275 ? -15.766 -6.650 13.896 1.00 97.31 275 GLU A CA 1
ATOM 1984 C C . GLU A 1 275 ? -15.085 -5.327 13.532 1.00 97.31 275 GLU A C 1
ATOM 1986 O O . GLU A 1 275 ? -15.498 -4.274 14.018 1.00 97.31 275 GLU A O 1
ATOM 1991 N N . VAL A 1 276 ? -14.100 -5.350 12.630 1.00 98.00 276 VAL A N 1
ATOM 1992 C CA . VAL A 1 276 ? -13.381 -4.142 12.203 1.00 98.00 276 VAL A CA 1
ATOM 1993 C C . VAL A 1 276 ? -14.272 -3.213 11.380 1.00 98.00 276 VAL A C 1
ATOM 1995 O O . VAL A 1 276 ? -14.178 -1.998 11.540 1.00 98.00 276 VAL A O 1
ATOM 1998 N N . SER A 1 277 ? -15.195 -3.744 10.572 1.00 97.88 277 SER A N 1
ATOM 1999 C CA . SER A 1 277 ? -16.143 -2.937 9.785 1.00 97.88 277 SER A CA 1
ATOM 2000 C C . SER A 1 277 ? -17.077 -2.074 10.642 1.00 97.88 277 SER A C 1
ATOM 2002 O O . SER A 1 277 ? -17.601 -1.074 10.163 1.00 97.88 277 SER A O 1
ATOM 2004 N N . ARG A 1 278 ? -17.255 -2.424 11.924 1.00 98.06 278 ARG A N 1
ATOM 2005 C CA . ARG A 1 278 ? -18.066 -1.661 12.887 1.00 98.06 278 ARG A CA 1
ATOM 2006 C C . ARG A 1 278 ? -17.311 -0.478 13.498 1.00 98.06 278 ARG A C 1
ATOM 2008 O O . ARG A 1 278 ? -17.939 0.386 14.103 1.00 98.06 278 ARG A O 1
ATOM 2015 N N . VAL A 1 279 ? -15.982 -0.456 13.378 1.00 98.19 279 VAL A N 1
ATOM 2016 C CA . VAL A 1 279 ? -15.091 0.552 13.982 1.00 98.19 279 VAL A CA 1
ATOM 2017 C C . VAL A 1 279 ? -14.455 1.444 12.915 1.00 98.19 279 VAL A C 1
ATOM 2019 O O . VAL A 1 279 ? -14.378 2.664 13.081 1.00 98.19 279 VAL A O 1
ATOM 2022 N N . ALA A 1 280 ? -13.986 0.839 11.824 1.00 98.31 280 ALA A N 1
ATOM 2023 C CA . ALA A 1 280 ? -13.385 1.526 10.692 1.00 98.31 280 ALA A CA 1
ATOM 2024 C C . ALA A 1 280 ? -14.433 2.342 9.918 1.00 98.31 280 ALA A C 1
ATOM 2026 O O . ALA A 1 280 ? -15.600 1.967 9.846 1.00 98.31 280 ALA A O 1
ATOM 2027 N N . SER A 1 281 ? -14.012 3.441 9.288 1.00 98.19 281 SER A N 1
ATOM 2028 C CA . SER A 1 281 ? -14.865 4.140 8.315 1.00 98.19 281 SER A CA 1
ATOM 2029 C C . SER A 1 281 ? -14.975 3.360 7.006 1.00 98.19 281 SER A C 1
ATOM 2031 O O . SER A 1 281 ? -16.022 3.363 6.365 1.00 98.19 281 SER A O 1
ATOM 2033 N N . VAL A 1 282 ? -13.889 2.689 6.616 1.00 97.81 282 VAL A N 1
ATOM 2034 C CA . VAL A 1 282 ? -13.793 1.837 5.429 1.00 97.81 282 VAL A CA 1
ATOM 2035 C C . VAL A 1 282 ? -12.882 0.661 5.757 1.00 97.81 282 VAL A C 1
ATOM 2037 O O . VAL A 1 282 ? -11.822 0.853 6.348 1.00 97.81 282 VAL A O 1
ATOM 2040 N N . VAL A 1 283 ? -13.260 -0.541 5.326 1.00 98.12 283 VAL A N 1
ATOM 2041 C CA . VAL A 1 283 ? -12.402 -1.730 5.357 1.00 98.12 283 VAL A CA 1
ATOM 2042 C C . VAL A 1 283 ? -12.503 -2.472 4.027 1.00 98.12 283 VAL A C 1
ATOM 2044 O O . VAL A 1 283 ? -13.599 -2.674 3.504 1.00 98.12 283 VAL A O 1
ATOM 2047 N N . THR A 1 284 ? -11.370 -2.852 3.438 1.00 98.00 284 THR A N 1
ATOM 2048 C CA . THR A 1 284 ? -11.377 -3.629 2.190 1.00 98.00 284 THR A CA 1
ATOM 2049 C C . THR A 1 284 ? -11.684 -5.102 2.471 1.00 98.00 284 THR A C 1
ATOM 2051 O O . THR A 1 284 ? -11.056 -5.676 3.360 1.00 98.00 284 THR A O 1
ATOM 2054 N N . PRO A 1 285 ? -12.589 -5.749 1.716 1.00 96.94 285 PRO A N 1
ATOM 2055 C CA . PRO A 1 285 ? -12.900 -7.155 1.926 1.00 96.94 285 PRO A CA 1
ATOM 2056 C C . PRO A 1 285 ? -11.800 -8.066 1.374 1.00 96.94 285 PRO A C 1
ATOM 2058 O O . PRO A 1 285 ? -11.125 -7.744 0.392 1.00 96.94 285 PRO A O 1
ATOM 2061 N N . VAL A 1 286 ? -11.681 -9.251 1.964 1.00 95.31 286 VAL A N 1
ATOM 2062 C CA . VAL A 1 286 ? -10.913 -10.362 1.405 1.00 95.31 286 VAL A CA 1
ATOM 2063 C C . VAL A 1 286 ? -11.824 -11.593 1.372 1.00 95.31 286 VAL A C 1
ATOM 2065 O O . VAL A 1 286 ? -12.271 -12.023 2.435 1.00 95.31 286 VAL A O 1
ATOM 2068 N N . PRO A 1 287 ? -12.117 -12.161 0.184 1.00 93.50 287 PRO A N 1
ATOM 2069 C CA . PRO A 1 287 ? -11.671 -11.742 -1.152 1.00 93.50 287 PRO A CA 1
ATOM 2070 C C . PRO A 1 287 ? -12.380 -10.472 -1.669 1.00 93.50 287 PRO A C 1
ATOM 2072 O O . PRO A 1 287 ? -13.351 -9.997 -1.091 1.00 93.50 287 PRO A O 1
ATOM 2075 N N . GLY A 1 288 ? -11.906 -9.935 -2.801 1.00 91.62 288 GLY A N 1
ATOM 2076 C CA . GLY A 1 288 ? -12.581 -8.852 -3.538 1.00 91.62 288 GLY A CA 1
ATOM 2077 C C . GLY A 1 288 ? -12.015 -7.440 -3.338 1.00 91.62 288 GLY A C 1
ATOM 2078 O O . GLY A 1 288 ? -12.415 -6.535 -4.060 1.00 91.62 288 GLY A O 1
ATOM 2079 N N . GLY A 1 289 ? -11.071 -7.249 -2.414 1.00 94.56 289 GLY A N 1
ATOM 2080 C CA . GLY A 1 289 ? -10.380 -5.978 -2.187 1.00 94.56 289 GLY A CA 1
ATOM 2081 C C . GLY A 1 289 ? -9.114 -5.819 -3.031 1.00 94.56 289 GLY A C 1
ATOM 2082 O O . GLY A 1 289 ? -9.164 -5.529 -4.225 1.00 94.56 289 GLY A O 1
ATOM 2083 N N . VAL A 1 290 ? -7.948 -5.994 -2.406 1.00 97.06 290 VAL A N 1
ATOM 2084 C CA . VAL A 1 290 ? -6.649 -5.664 -3.023 1.00 97.06 290 VAL A CA 1
ATOM 2085 C C . VAL A 1 290 ? -6.247 -6.630 -4.147 1.00 97.06 290 VAL A C 1
ATOM 2087 O O . VAL A 1 290 ? -5.642 -6.202 -5.126 1.00 97.06 290 VAL A O 1
ATOM 2090 N N . GLY A 1 291 ? -6.622 -7.911 -4.072 1.00 95.44 291 GLY A N 1
ATOM 2091 C CA . GLY A 1 291 ? -6.222 -8.935 -5.054 1.00 95.44 291 GLY A CA 1
ATOM 2092 C C . GLY A 1 291 ? -6.516 -8.576 -6.527 1.00 95.44 291 GLY A C 1
ATOM 2093 O O . GLY A 1 291 ? -5.590 -8.563 -7.341 1.00 95.44 291 GLY A O 1
ATOM 2094 N N . PRO A 1 292 ? -7.764 -8.226 -6.901 1.00 96.94 292 PRO A N 1
ATOM 2095 C CA . PRO A 1 292 ? -8.086 -7.763 -8.257 1.00 96.94 292 PRO A CA 1
ATOM 2096 C C . PRO A 1 292 ? -7.305 -6.512 -8.696 1.00 96.94 292 PRO A C 1
ATOM 2098 O O . PRO A 1 292 ? -6.954 -6.365 -9.873 1.00 96.94 292 PRO A O 1
ATOM 2101 N N . MET A 1 293 ? -6.983 -5.622 -7.752 1.00 97.44 293 MET A N 1
ATOM 2102 C CA . MET A 1 293 ? -6.172 -4.432 -8.017 1.00 97.44 293 MET A CA 1
ATOM 2103 C C . MET A 1 293 ? -4.710 -4.791 -8.286 1.00 97.44 293 MET A C 1
ATOM 2105 O O . MET A 1 293 ? -4.106 -4.195 -9.175 1.00 97.44 293 MET A O 1
ATOM 2109 N N . THR A 1 294 ? -4.158 -5.800 -7.602 1.00 96.81 294 THR A N 1
ATOM 2110 C CA . THR A 1 294 ? -2.818 -6.335 -7.886 1.00 96.81 294 THR A CA 1
ATOM 2111 C C . THR A 1 294 ? -2.721 -6.845 -9.321 1.00 96.81 294 THR A C 1
ATOM 2113 O O . THR A 1 294 ? -1.783 -6.491 -10.035 1.00 96.81 294 THR A O 1
ATOM 2116 N N . ILE A 1 295 ? -3.708 -7.618 -9.783 1.00 97.31 295 ILE A N 1
ATOM 2117 C CA . ILE A 1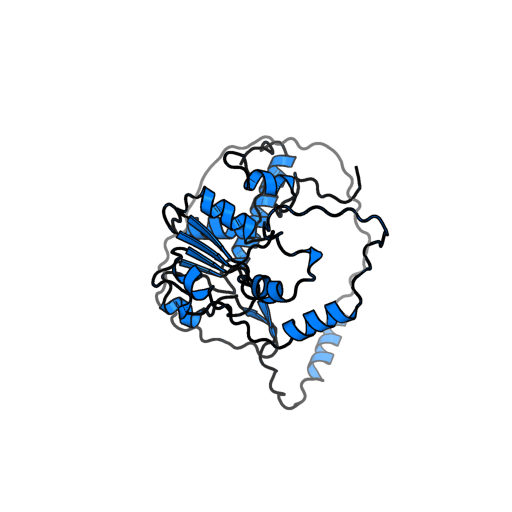 295 ? -3.735 -8.128 -11.164 1.00 97.31 295 ILE A CA 1
ATOM 2118 C C . ILE A 1 295 ? -3.803 -6.960 -12.157 1.00 97.31 295 ILE A C 1
ATOM 2120 O O . ILE A 1 295 ? -3.030 -6.901 -13.114 1.00 97.31 295 ILE A O 1
ATOM 2124 N N . SER A 1 296 ? -4.680 -5.988 -11.903 1.00 97.50 296 SER A N 1
ATOM 2125 C CA . SER A 1 296 ? -4.826 -4.803 -12.756 1.00 97.50 296 SER A CA 1
ATOM 2126 C C . SER A 1 296 ? -3.537 -3.975 -12.827 1.00 97.50 296 SER A C 1
ATOM 2128 O O . SER A 1 296 ? -3.133 -3.528 -13.902 1.00 97.50 296 SER A O 1
ATOM 2130 N N . ALA A 1 297 ? -2.848 -3.805 -11.699 1.00 97.06 297 ALA A N 1
ATOM 2131 C CA . ALA A 1 297 ? -1.576 -3.099 -11.617 1.00 97.06 297 ALA A CA 1
ATOM 2132 C C . ALA A 1 297 ? -0.446 -3.840 -12.351 1.00 97.06 297 ALA A C 1
ATOM 2134 O O . ALA A 1 297 ? 0.350 -3.204 -13.043 1.00 97.06 297 ALA A O 1
ATOM 2135 N N . LEU A 1 298 ? -0.412 -5.174 -12.281 1.00 97.25 298 LEU A N 1
ATOM 2136 C CA . LEU A 1 298 ? 0.533 -5.992 -13.044 1.00 97.25 298 LEU A CA 1
ATOM 2137 C C . LEU A 1 298 ? 0.320 -5.834 -14.558 1.00 97.25 298 LEU A C 1
ATOM 2139 O O . LEU A 1 298 ? 1.281 -5.657 -15.312 1.00 97.25 298 LEU A O 1
ATOM 2143 N N . LEU A 1 299 ? -0.936 -5.832 -15.014 1.00 98.06 299 LEU A N 1
ATOM 2144 C CA . LEU A 1 299 ? -1.275 -5.577 -16.418 1.00 98.06 299 LEU A CA 1
ATOM 2145 C C . LEU A 1 299 ? -0.897 -4.150 -16.842 1.00 98.06 299 LEU A C 1
ATOM 2147 O O . LEU A 1 299 ? -0.368 -3.952 -17.936 1.00 98.06 299 LEU A O 1
ATOM 2151 N N . SER A 1 300 ? -1.094 -3.163 -15.964 1.00 95.62 300 SER A N 1
ATOM 2152 C CA . SER A 1 300 ? -0.660 -1.780 -16.192 1.00 95.62 300 SER A CA 1
ATOM 2153 C C . SER A 1 300 ? 0.861 -1.682 -16.359 1.00 95.62 300 SER A C 1
ATOM 2155 O O . SER A 1 300 ? 1.349 -1.100 -17.333 1.00 95.62 300 SER A O 1
ATOM 2157 N N . ASN A 1 301 ? 1.630 -2.333 -15.481 1.00 95.56 301 ASN A N 1
ATOM 2158 C CA . ASN A 1 301 ? 3.082 -2.433 -15.618 1.00 95.56 301 ASN A CA 1
ATOM 2159 C C . ASN A 1 301 ? 3.474 -3.163 -16.911 1.00 95.56 301 ASN A C 1
ATOM 2161 O O . ASN A 1 301 ? 4.353 -2.705 -17.637 1.00 95.56 301 ASN A O 1
ATOM 2165 N N . THR A 1 302 ? 2.779 -4.237 -17.279 1.00 96.50 302 THR A N 1
ATOM 2166 C CA . THR A 1 302 ? 3.027 -4.956 -18.540 1.00 96.50 302 THR A CA 1
ATOM 2167 C C . THR A 1 302 ? 2.818 -4.055 -19.758 1.00 96.50 302 THR A C 1
ATOM 2169 O O . THR A 1 302 ? 3.659 -4.010 -20.659 1.00 96.50 302 THR A O 1
ATOM 2172 N N . LEU A 1 303 ? 1.749 -3.257 -19.764 1.00 95.25 303 LEU A N 1
ATOM 2173 C CA . LEU A 1 303 ? 1.500 -2.277 -20.818 1.00 95.25 303 LEU A CA 1
ATOM 2174 C C . LEU A 1 303 ? 2.596 -1.202 -20.868 1.00 95.25 303 LEU A C 1
ATOM 2176 O O . LEU A 1 303 ? 3.034 -0.818 -21.956 1.00 95.25 303 LEU A O 1
ATOM 2180 N N . ARG A 1 304 ? 3.086 -0.731 -19.714 1.00 92.19 304 ARG A N 1
ATOM 2181 C CA . ARG A 1 304 ? 4.228 0.199 -19.653 1.00 92.19 304 ARG A CA 1
ATOM 2182 C C . ARG A 1 304 ? 5.494 -0.429 -20.231 1.00 92.19 304 ARG A C 1
ATOM 2184 O O . ARG A 1 304 ? 6.149 0.210 -21.052 1.00 92.19 304 ARG A O 1
ATOM 2191 N N . ALA A 1 305 ? 5.795 -1.681 -19.891 1.00 93.38 305 ALA A N 1
ATOM 2192 C CA . ALA A 1 305 ? 6.931 -2.415 -20.447 1.00 93.38 305 ALA A CA 1
ATOM 2193 C C . ALA A 1 305 ? 6.845 -2.534 -21.977 1.00 93.38 305 ALA A C 1
ATOM 2195 O O . ALA A 1 305 ? 7.829 -2.281 -22.676 1.00 93.38 305 ALA A O 1
ATOM 2196 N N . ALA A 1 306 ? 5.659 -2.831 -22.516 1.00 94.19 306 ALA A N 1
ATOM 2197 C CA . ALA A 1 306 ? 5.430 -2.880 -23.959 1.00 94.19 306 ALA A CA 1
ATOM 2198 C C . ALA A 1 306 ? 5.656 -1.512 -24.631 1.00 94.19 306 ALA A C 1
ATOM 2200 O O . ALA A 1 306 ? 6.302 -1.428 -25.680 1.00 94.19 306 ALA A O 1
ATOM 2201 N N . ARG A 1 307 ? 5.192 -0.421 -24.004 1.00 92.31 307 ARG A N 1
ATOM 2202 C CA . ARG A 1 307 ? 5.429 0.952 -24.483 1.00 92.31 307 ARG A CA 1
ATOM 2203 C C . ARG A 1 307 ? 6.910 1.331 -24.451 1.00 92.31 307 ARG A C 1
ATOM 2205 O O . ARG A 1 307 ? 7.381 1.939 -25.409 1.00 92.31 307 ARG A O 1
ATOM 2212 N N . TYR A 1 308 ? 7.650 0.929 -23.415 1.00 89.94 308 TYR A N 1
ATOM 2213 C CA . TYR A 1 308 ? 9.106 1.106 -23.350 1.00 89.94 308 TYR A CA 1
ATOM 2214 C C . TYR A 1 308 ? 9.819 0.342 -24.467 1.00 89.94 308 TYR A C 1
ATOM 2216 O O . TYR A 1 308 ? 10.654 0.910 -25.167 1.00 89.94 308 TYR A O 1
ATOM 2224 N N . SER A 1 309 ? 9.455 -0.926 -24.683 1.00 90.00 309 SER A N 1
ATOM 2225 C CA . SER A 1 309 ? 10.047 -1.751 -25.742 1.00 90.00 309 SER A CA 1
ATOM 2226 C C . SER A 1 309 ? 9.764 -1.214 -27.146 1.00 90.00 309 SER A C 1
ATOM 2228 O O . SER A 1 309 ? 10.552 -1.456 -28.055 1.00 90.00 309 SER A O 1
ATOM 2230 N N . SER A 1 310 ? 8.653 -0.496 -27.320 1.00 93.00 310 SER A N 1
ATOM 2231 C CA . SER A 1 310 ? 8.244 0.095 -28.600 1.00 93.00 310 SER A CA 1
ATOM 2232 C C . SER A 1 310 ? 8.763 1.526 -28.799 1.00 93.00 310 SER A C 1
ATOM 2234 O O . SER A 1 310 ? 8.436 2.155 -29.800 1.00 93.00 310 SER A O 1
ATOM 2236 N N . GLY A 1 311 ? 9.523 2.076 -27.843 1.00 91.00 311 GLY A N 1
ATOM 2237 C CA . GLY A 1 311 ? 10.025 3.455 -27.895 1.00 91.00 311 GLY A CA 1
ATOM 2238 C C . GLY A 1 311 ? 8.958 4.540 -27.693 1.00 91.00 311 GLY A C 1
ATOM 2239 O O . GLY A 1 311 ? 9.257 5.718 -27.860 1.00 91.00 311 GLY A O 1
ATOM 2240 N N . LEU A 1 312 ? 7.729 4.167 -27.314 1.00 90.62 312 LEU A N 1
ATOM 2241 C CA . LEU A 1 312 ? 6.611 5.096 -27.088 1.00 90.62 312 LEU A CA 1
ATOM 2242 C C . LEU A 1 312 ? 6.714 5.835 -25.753 1.00 90.62 312 LEU A C 1
ATOM 2244 O O . LEU A 1 312 ? 6.126 6.899 -25.580 1.00 90.62 312 LEU A O 1
ATOM 2248 N N . LEU A 1 313 ? 7.432 5.253 -24.797 1.00 85.81 313 LEU A N 1
ATOM 2249 C CA . LEU A 1 313 ? 7.755 5.882 -23.528 1.00 85.81 313 LEU A CA 1
ATOM 2250 C C . LEU A 1 313 ? 9.258 5.723 -23.276 1.00 85.81 313 LEU A C 1
ATOM 2252 O O . LEU A 1 313 ? 9.802 4.638 -23.503 1.00 85.81 313 LEU A O 1
ATOM 2256 N N . PRO A 1 314 ? 9.955 6.755 -22.783 1.00 85.12 314 PRO A N 1
ATOM 2257 C CA . PRO A 1 314 ? 11.285 6.570 -22.240 1.00 85.12 314 PRO A CA 1
ATOM 2258 C C . PRO A 1 314 ? 11.193 5.782 -20.937 1.00 85.12 314 PRO A C 1
ATOM 2260 O O . PRO A 1 314 ? 10.397 6.082 -20.058 1.00 85.12 314 PRO A O 1
ATOM 2263 N N . TRP A 1 315 ? 12.065 4.803 -20.763 1.00 77.25 315 TRP A N 1
ATOM 2264 C CA . TRP A 1 315 ? 12.119 3.982 -19.551 1.00 77.25 315 TRP A CA 1
ATOM 2265 C C . TRP A 1 315 ? 12.226 4.793 -18.243 1.00 77.25 315 TRP A C 1
ATOM 2267 O O . TRP A 1 315 ? 11.832 4.332 -17.178 1.00 77.25 315 TRP A O 1
ATOM 2277 N N . TRP A 1 316 ? 12.794 5.998 -18.310 1.00 75.00 316 TRP A N 1
ATOM 2278 C CA . TRP A 1 316 ? 12.987 6.884 -17.165 1.00 75.00 316 TRP A CA 1
ATOM 2279 C C . TRP A 1 316 ? 11.821 7.854 -16.948 1.00 75.00 316 TRP A C 1
ATOM 2281 O O . TRP A 1 316 ? 11.982 8.807 -16.192 1.00 75.00 316 TRP A O 1
ATOM 2291 N N . THR A 1 317 ? 10.666 7.656 -17.589 1.00 71.50 317 THR A N 1
ATOM 2292 C CA . THR A 1 317 ? 9.452 8.421 -17.273 1.00 71.50 317 THR A CA 1
ATOM 2293 C C . THR A 1 317 ? 8.610 7.680 -16.243 1.00 71.50 317 THR A C 1
ATOM 2295 O O . THR A 1 317 ? 8.275 6.502 -16.428 1.00 71.50 317 THR A O 1
ATOM 2298 N N . GLY A 1 318 ? 8.316 8.389 -15.152 1.00 60.00 318 GLY A N 1
ATOM 2299 C CA . GLY A 1 318 ? 7.443 7.969 -14.061 1.00 60.00 318 GLY A CA 1
ATOM 2300 C C . GLY A 1 318 ? 6.007 8.355 -14.335 1.00 60.00 318 GLY A C 1
ATOM 2301 O O . GLY A 1 318 ? 5.818 9.397 -14.998 1.00 60.00 318 GLY A O 1
#